Protein AF-A0A5K7XPE9-F1 (afdb_monomer_lite)

Secondary structure (DSSP, 8-state):
----------HHHHHHHHHHHHHHHHS--S--PPPSSEEEEEE---SS-SEEEGGG-EEEEEEEETTTEEEEEEEEEEEETTEEEEEEEEEEEEE--SSPPTT-TT-B--TTSHHHHHHHHHHHHHHHHHGGGHHHHHT----PPEEEEEE-TTGGGSPPB--HHHHHHHHHHT--HHHHHHHH-EEETTEEEEETTSBSSPPSEEEEE-TTS-SSEEES-S-HHHH-B---

pLDDT: mean 82.65, std 14.8, range [27.17, 95.38]

Structure (mmCIF, N/CA/C/O backbone):
data_AF-A0A5K7XPE9-F1
#
_entry.id   AF-A0A5K7XPE9-F1
#
loop_
_atom_site.group_PDB
_atom_site.id
_atom_site.type_symbol
_atom_site.label_atom_id
_atom_site.label_alt_id
_atom_site.label_comp_id
_atom_site.label_asym_id
_atom_site.label_entity_id
_atom_site.label_seq_id
_atom_site.pdbx_PDB_ins_code
_atom_site.Cartn_x
_atom_site.Cartn_y
_atom_site.Cartn_z
_atom_site.occupancy
_atom_site.B_iso_or_equiv
_atom_site.auth_seq_id
_atom_site.auth_comp_id
_atom_site.auth_asym_id
_atom_site.auth_atom_id
_atom_site.pdbx_PDB_model_num
ATOM 1 N N . MET A 1 1 ? -16.731 5.912 -7.467 1.00 27.17 1 MET A N 1
ATOM 2 C CA . MET A 1 1 ? -16.510 4.455 -7.344 1.00 27.17 1 MET A CA 1
ATOM 3 C C . MET A 1 1 ? -15.407 4.023 -8.306 1.00 27.17 1 MET A C 1
ATOM 5 O O . MET A 1 1 ? -15.644 3.942 -9.498 1.00 27.17 1 MET A O 1
ATOM 9 N N . THR A 1 2 ? -14.186 3.801 -7.819 1.00 28.38 2 THR A N 1
ATOM 10 C CA . THR A 1 2 ? -13.115 3.145 -8.588 1.00 28.38 2 THR A CA 1
ATOM 11 C C . THR A 1 2 ? -12.856 1.791 -7.952 1.00 28.38 2 THR A C 1
ATOM 13 O O . THR A 1 2 ? -12.145 1.650 -6.952 1.00 28.38 2 THR A O 1
ATOM 16 N N . THR A 1 3 ? -13.550 0.802 -8.492 1.00 32.66 3 THR A N 1
ATOM 17 C CA . THR A 1 3 ? -13.236 -0.613 -8.370 1.00 32.66 3 THR A CA 1
ATOM 18 C C . THR A 1 3 ? -11.862 -0.790 -9.004 1.00 32.66 3 THR A C 1
ATOM 20 O O . THR A 1 3 ? -11.682 -0.479 -10.181 1.00 32.66 3 THR A O 1
ATOM 23 N N . THR A 1 4 ? -10.872 -1.300 -8.272 1.00 40.22 4 THR A N 1
ATOM 24 C CA . THR A 1 4 ? -9.732 -1.946 -8.936 1.00 40.22 4 THR A CA 1
ATOM 25 C C . THR A 1 4 ? -10.227 -3.313 -9.396 1.00 40.22 4 THR A C 1
ATOM 27 O O . THR A 1 4 ? -9.789 -4.351 -8.917 1.00 40.22 4 THR A O 1
ATOM 30 N N . THR A 1 5 ? -11.216 -3.325 -10.291 1.00 40.84 5 THR A N 1
ATOM 31 C CA . THR A 1 5 ? -11.492 -4.486 -11.119 1.00 40.84 5 THR A CA 1
ATOM 32 C C . THR A 1 5 ? -10.209 -4.695 -11.902 1.00 40.84 5 THR A C 1
ATOM 34 O O . THR A 1 5 ? -9.830 -3.875 -12.742 1.00 40.84 5 THR A O 1
ATOM 37 N N . PHE A 1 6 ? -9.475 -5.758 -11.580 1.00 48.22 6 PHE A N 1
ATOM 38 C CA . PHE A 1 6 ? -8.496 -6.277 -12.518 1.00 48.22 6 PHE A CA 1
ATOM 39 C C . PHE A 1 6 ? -9.277 -6.538 -13.802 1.00 48.22 6 PHE A C 1
ATOM 41 O O . PHE A 1 6 ? -10.120 -7.433 -13.863 1.00 48.22 6 PHE A O 1
ATOM 48 N N . SER A 1 7 ? -9.081 -5.665 -14.790 1.00 48.56 7 SER A N 1
ATOM 49 C CA . SER A 1 7 ? -9.627 -5.831 -16.126 1.00 48.56 7 SER A CA 1
ATOM 50 C C . SER A 1 7 ? -9.398 -7.283 -16.543 1.00 48.56 7 SER A C 1
ATOM 52 O O . SER A 1 7 ? -8.310 -7.837 -16.332 1.00 48.56 7 SER A O 1
ATOM 54 N N . LYS A 1 8 ? -10.391 -7.915 -17.178 1.00 58.59 8 LYS A N 1
ATOM 55 C CA . LYS A 1 8 ? -10.238 -9.234 -17.815 1.00 58.59 8 LYS A CA 1
ATOM 56 C C . LYS A 1 8 ? -9.263 -9.179 -19.019 1.00 58.59 8 LYS A C 1
ATOM 58 O O . LYS A 1 8 ? -9.411 -9.930 -19.968 1.00 58.59 8 LYS A O 1
ATOM 63 N N . THR A 1 9 ? -8.196 -8.381 -18.956 1.00 67.00 9 THR A N 1
ATOM 64 C CA . THR A 1 9 ? -7.043 -8.306 -19.864 1.00 67.00 9 THR A CA 1
ATOM 65 C C . THR A 1 9 ? -6.472 -9.694 -20.162 1.00 67.00 9 THR A C 1
ATOM 67 O O . THR A 1 9 ? -5.681 -10.218 -19.381 1.00 67.00 9 THR A O 1
ATOM 70 N N . SER A 1 10 ? -6.882 -10.327 -21.263 1.00 79.44 10 SER A N 1
ATOM 71 C CA . SER A 1 10 ? -6.481 -11.695 -21.625 1.00 79.44 10 SER A CA 1
ATOM 72 C C . SER A 1 10 ? -4.968 -11.917 -21.475 1.00 79.44 10 SER A C 1
ATOM 74 O O . SER A 1 10 ? -4.174 -11.007 -21.723 1.00 79.44 10 SER A O 1
ATOM 76 N N . SER A 1 11 ? -4.538 -13.131 -21.111 1.00 79.56 11 SER A N 1
ATOM 77 C CA . SER A 1 11 ? -3.105 -13.448 -20.946 1.00 79.56 11 SER A CA 1
ATOM 78 C C . SER A 1 11 ? -2.277 -13.073 -22.190 1.00 79.56 11 SER A C 1
ATOM 80 O O . SER A 1 11 ? -1.160 -12.565 -22.083 1.00 79.56 11 SER A O 1
ATOM 82 N N . ALA A 1 12 ? -2.856 -13.221 -23.387 1.00 81.94 12 ALA A N 1
ATOM 83 C CA . ALA A 1 12 ? -2.253 -12.777 -24.641 1.00 81.94 12 ALA A CA 1
ATOM 84 C C . ALA A 1 12 ? -2.031 -11.253 -24.697 1.00 81.94 12 ALA A C 1
ATOM 86 O O . ALA A 1 12 ? -0.925 -10.811 -25.018 1.00 81.94 12 ALA A O 1
ATOM 87 N N . SER A 1 13 ? -3.037 -10.449 -24.336 1.00 84.31 13 SER A N 1
ATOM 88 C CA . SER A 1 13 ? -2.922 -8.983 -24.317 1.00 84.31 13 SER A CA 1
ATOM 89 C C . SER A 1 13 ? -1.917 -8.489 -23.268 1.00 84.31 13 SER A C 1
ATOM 91 O O . SER A 1 13 ? -1.112 -7.602 -23.560 1.00 84.31 13 SER A O 1
ATOM 93 N N . LEU A 1 14 ? -1.873 -9.129 -22.093 1.00 85.88 14 LEU A N 1
ATOM 94 C CA . LEU A 1 14 ? -0.902 -8.817 -21.044 1.00 85.88 14 LEU A CA 1
ATOM 95 C C . LEU A 1 14 ? 0.530 -9.138 -21.493 1.00 85.88 14 LEU A C 1
ATOM 97 O O . LEU A 1 14 ? 1.422 -8.312 -21.324 1.00 85.88 14 LEU A O 1
ATOM 101 N N . ARG A 1 15 ? 0.747 -10.289 -22.144 1.00 84.44 15 ARG A N 1
ATOM 102 C CA . ARG A 1 15 ? 2.051 -10.648 -22.729 1.00 84.44 15 ARG A CA 1
ATOM 103 C C . ARG A 1 15 ? 2.477 -9.690 -23.840 1.00 84.44 15 ARG A C 1
ATOM 105 O O . ARG A 1 15 ? 3.643 -9.310 -23.888 1.00 84.44 15 ARG A O 1
ATOM 112 N N . ARG A 1 16 ? 1.556 -9.264 -24.712 1.00 85.75 16 ARG A N 1
ATOM 113 C CA . ARG A 1 16 ? 1.846 -8.272 -25.763 1.00 85.75 16 ARG A CA 1
ATOM 114 C C . ARG A 1 16 ? 2.253 -6.930 -25.152 1.00 85.75 16 ARG A C 1
ATOM 116 O O . ARG A 1 16 ? 3.257 -6.362 -25.576 1.00 85.75 16 ARG A O 1
ATOM 123 N N . ARG A 1 17 ? 1.525 -6.451 -24.136 1.00 87.19 17 ARG A N 1
ATOM 124 C CA . ARG A 1 17 ? 1.890 -5.238 -23.391 1.00 87.19 17 ARG A CA 1
ATOM 125 C C . ARG A 1 17 ? 3.251 -5.389 -22.726 1.00 87.19 17 ARG A C 1
ATOM 127 O O . ARG A 1 17 ? 4.076 -4.498 -22.862 1.00 87.19 17 ARG A O 1
ATOM 134 N N . TRP A 1 18 ? 3.490 -6.511 -22.053 1.00 86.38 18 TRP A N 1
ATOM 135 C CA . TRP A 1 18 ? 4.757 -6.789 -21.389 1.00 86.38 18 TRP A CA 1
ATOM 136 C C . TRP A 1 18 ? 5.936 -6.727 -22.367 1.00 86.38 18 TRP A C 1
ATOM 138 O O . TRP A 1 18 ? 6.885 -5.989 -22.124 1.00 86.38 18 TRP A O 1
ATOM 148 N N . ARG A 1 19 ? 5.843 -7.410 -23.516 1.00 83.62 19 ARG A N 1
ATOM 149 C CA . ARG A 1 19 ? 6.873 -7.365 -24.568 1.00 83.62 19 ARG A CA 1
ATOM 150 C C . ARG A 1 19 ? 7.063 -5.969 -25.147 1.00 83.62 19 ARG A C 1
ATOM 152 O O . ARG A 1 19 ? 8.192 -5.574 -25.375 1.00 83.62 19 ARG A O 1
ATOM 159 N N . ARG A 1 20 ? 5.990 -5.207 -25.368 1.00 84.50 20 ARG A N 1
ATOM 160 C CA . ARG A 1 20 ? 6.099 -3.831 -25.874 1.00 84.50 20 ARG A CA 1
ATOM 161 C C . ARG A 1 20 ? 6.766 -2.909 -24.856 1.00 84.50 20 ARG A C 1
ATOM 163 O O . ARG A 1 20 ? 7.630 -2.127 -25.219 1.00 84.50 20 ARG A O 1
ATOM 170 N N . GLN A 1 21 ? 6.347 -2.999 -23.598 1.00 85.19 21 GLN A N 1
ATOM 171 C CA . GLN A 1 21 ? 6.782 -2.093 -22.546 1.00 85.19 21 GLN A CA 1
ATOM 172 C C . GLN A 1 21 ? 8.202 -2.417 -22.091 1.00 85.19 21 GLN A C 1
ATOM 174 O O . GLN A 1 21 ? 9.020 -1.517 -22.051 1.00 85.19 21 GLN A O 1
ATOM 179 N N . ILE A 1 22 ? 8.521 -3.689 -21.829 1.00 81.38 22 ILE A N 1
ATOM 180 C CA . ILE A 1 22 ? 9.839 -4.098 -21.326 1.00 81.38 22 ILE A CA 1
ATOM 181 C C . ILE A 1 22 ? 10.791 -4.533 -22.445 1.00 81.38 22 ILE A C 1
ATOM 183 O O . ILE A 1 22 ? 12.000 -4.404 -22.297 1.00 81.38 22 ILE A O 1
ATOM 187 N N . GLY A 1 23 ? 10.295 -4.996 -23.594 1.00 69.69 23 GLY A N 1
ATOM 188 C CA . GLY A 1 23 ? 11.161 -5.359 -24.724 1.00 69.69 23 GLY A CA 1
ATOM 189 C C . GLY A 1 23 ? 11.963 -4.168 -25.245 1.00 69.69 23 GLY A C 1
ATOM 190 O O . GLY A 1 23 ? 13.143 -4.324 -25.529 1.00 69.69 23 GLY A O 1
ATOM 191 N N . VAL A 1 24 ? 11.394 -2.957 -25.228 1.00 65.06 24 VAL A N 1
ATOM 192 C CA . VAL A 1 24 ? 12.132 -1.705 -25.502 1.00 65.06 24 VAL A CA 1
ATOM 193 C C . VAL A 1 24 ? 13.310 -1.512 -24.533 1.00 65.06 24 VAL A C 1
ATOM 195 O O . VAL A 1 24 ? 14.310 -0.896 -24.882 1.00 65.06 24 VAL A O 1
ATOM 198 N N . HIS A 1 25 ? 13.242 -2.079 -23.325 1.00 62.31 25 HIS A N 1
ATOM 199 C CA . HIS A 1 25 ? 14.333 -2.049 -22.350 1.00 62.31 25 HIS A CA 1
ATOM 200 C C . HIS A 1 25 ? 15.400 -3.120 -22.595 1.00 62.31 25 HIS A C 1
ATOM 202 O O . HIS A 1 25 ? 16.504 -2.976 -22.090 1.00 62.31 25 HIS A O 1
ATOM 208 N N . ALA A 1 26 ? 15.111 -4.170 -23.368 1.00 58.50 26 ALA A N 1
ATOM 209 C CA . ALA A 1 26 ? 16.042 -5.274 -23.606 1.00 58.50 26 ALA A CA 1
ATOM 210 C C . ALA A 1 26 ? 17.038 -5.018 -24.757 1.00 58.50 26 ALA A C 1
ATOM 212 O O . ALA A 1 26 ? 18.087 -5.660 -24.791 1.00 58.50 26 ALA A O 1
ATOM 213 N N . PHE A 1 27 ? 16.718 -4.113 -25.692 1.00 51.28 27 PHE A N 1
ATOM 214 C CA . PHE A 1 27 ? 17.522 -3.872 -26.903 1.00 51.28 27 PHE A CA 1
ATOM 215 C C . PHE A 1 27 ? 18.521 -2.707 -26.794 1.00 51.28 27 PHE A C 1
ATOM 217 O O . PHE A 1 27 ? 19.467 -2.651 -27.572 1.00 51.28 27 PHE A O 1
ATOM 224 N N . SER A 1 28 ? 18.384 -1.820 -25.804 1.00 50.94 28 SER A N 1
ATOM 225 C CA . SER A 1 28 ? 19.369 -0.763 -25.519 1.00 50.94 28 SER A CA 1
ATOM 226 C C . SER A 1 28 ? 20.488 -1.342 -24.643 1.00 50.94 28 SER A C 1
ATOM 228 O O . SER A 1 28 ? 20.491 -1.194 -23.427 1.00 50.94 28 SER A O 1
ATOM 230 N N . ARG A 1 29 ? 21.396 -2.107 -25.266 1.00 48.03 29 ARG A N 1
ATOM 231 C CA . ARG A 1 29 ? 22.594 -2.677 -24.613 1.00 48.03 29 ARG A CA 1
ATOM 232 C C . ARG A 1 29 ? 23.719 -1.661 -24.398 1.00 48.03 29 ARG A C 1
ATOM 234 O O . ARG A 1 29 ? 24.664 -1.969 -23.686 1.00 48.03 29 ARG A O 1
ATOM 241 N N . TYR A 1 30 ? 23.594 -0.473 -24.974 1.00 45.75 30 TYR A N 1
ATOM 242 C CA . TYR A 1 30 ? 24.543 0.617 -24.815 1.00 45.75 30 TYR A CA 1
ATOM 243 C C . TYR A 1 30 ? 23.814 1.785 -24.130 1.00 45.75 30 TYR A C 1
ATOM 245 O O . TYR A 1 30 ? 22.780 2.243 -24.616 1.00 45.75 30 TYR A O 1
ATOM 253 N N . GLU A 1 31 ? 24.313 2.181 -22.955 1.00 53.19 31 GLU A N 1
ATOM 254 C CA . GLU A 1 31 ? 24.066 3.476 -22.289 1.00 53.19 31 GLU A CA 1
ATOM 255 C C . GLU A 1 31 ? 22.667 3.782 -21.734 1.00 53.19 31 GLU A C 1
ATOM 257 O O . GLU A 1 31 ? 22.289 4.950 -21.571 1.00 53.19 31 GLU A O 1
ATOM 26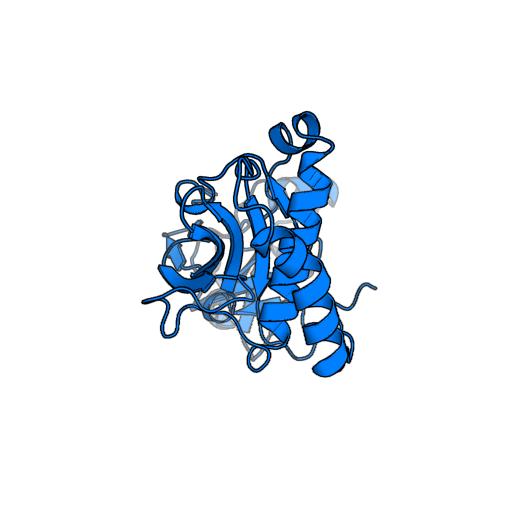2 N N . ARG A 1 32 ? 21.875 2.772 -21.356 1.00 64.50 32 ARG A N 1
ATOM 263 C CA . ARG A 1 32 ? 20.646 3.092 -20.627 1.00 64.50 32 ARG A CA 1
ATOM 264 C C . ARG A 1 32 ? 20.949 3.435 -19.172 1.00 64.50 32 ARG A C 1
ATOM 266 O O . ARG A 1 32 ? 21.231 2.557 -18.364 1.00 64.50 32 ARG A O 1
ATOM 273 N N . HIS A 1 33 ? 20.818 4.714 -18.843 1.00 71.94 33 HIS A N 1
ATOM 274 C CA . HIS A 1 33 ? 20.867 5.181 -17.466 1.00 71.94 33 HIS A CA 1
ATOM 275 C C . HIS A 1 33 ? 19.667 4.598 -16.695 1.00 71.94 33 HIS A C 1
ATOM 277 O O . HIS A 1 33 ? 18.530 4.686 -17.190 1.00 71.94 33 HIS A O 1
ATOM 283 N N . PRO A 1 34 ? 19.884 3.965 -15.527 1.00 80.56 34 PRO A N 1
ATOM 284 C CA . PRO A 1 34 ? 18.796 3.457 -14.703 1.00 80.56 34 PRO A CA 1
ATOM 285 C C . PRO A 1 34 ? 17.874 4.615 -14.324 1.00 80.56 34 PRO A C 1
ATOM 287 O O . PRO A 1 34 ? 18.324 5.712 -13.996 1.00 80.56 34 PRO A O 1
ATOM 290 N N . ARG A 1 35 ? 16.562 4.380 -14.410 1.00 85.62 35 ARG A N 1
ATOM 291 C CA . ARG A 1 35 ? 15.571 5.385 -14.011 1.00 85.62 35 ARG A CA 1
ATOM 292 C C . ARG A 1 35 ? 15.688 5.641 -12.519 1.00 85.62 35 ARG A C 1
ATOM 294 O O . ARG A 1 35 ? 15.726 4.697 -11.735 1.00 85.62 35 ARG A O 1
ATOM 301 N N . GLU A 1 36 ? 15.672 6.909 -12.138 1.00 87.31 36 GLU A N 1
ATOM 302 C CA . GLU A 1 36 ? 15.791 7.284 -10.736 1.00 87.31 36 GLU A CA 1
ATOM 303 C C . GLU A 1 36 ? 14.510 6.986 -9.952 1.00 87.31 36 GLU A C 1
ATOM 305 O O . GLU A 1 36 ? 13.400 7.190 -10.450 1.00 87.31 36 GLU A O 1
ATOM 310 N N . GLY A 1 37 ? 14.654 6.582 -8.693 1.00 89.69 37 GLY A N 1
ATOM 311 C CA . GLY A 1 37 ? 13.522 6.367 -7.800 1.00 89.69 37 GLY A CA 1
ATOM 312 C C . GLY A 1 37 ? 12.834 5.015 -7.963 1.00 89.69 37 GLY A C 1
ATOM 313 O O . GLY A 1 37 ? 13.362 4.063 -8.540 1.00 89.69 37 GLY A O 1
ATOM 314 N N . ALA A 1 38 ? 11.630 4.927 -7.410 1.00 92.56 38 ALA A N 1
ATOM 315 C CA . ALA A 1 38 ? 10.850 3.704 -7.353 1.00 92.56 38 ALA A CA 1
ATOM 316 C C . ALA A 1 38 ? 9.350 3.987 -7.485 1.00 92.56 38 ALA A C 1
ATOM 318 O O . ALA A 1 38 ? 8.858 5.074 -7.171 1.00 92.56 38 ALA A O 1
ATOM 319 N N . ALA A 1 39 ? 8.603 2.985 -7.944 1.00 94.56 39 ALA A N 1
ATOM 320 C CA . ALA A 1 39 ? 7.150 2.992 -7.950 1.00 94.56 39 ALA A CA 1
ATOM 321 C C . ALA A 1 39 ? 6.591 1.949 -6.984 1.00 94.56 39 ALA A C 1
ATOM 323 O O . ALA A 1 39 ? 7.007 0.796 -7.000 1.00 94.56 39 ALA A O 1
ATOM 324 N N . LEU A 1 40 ? 5.606 2.348 -6.186 1.00 94.75 40 LEU A N 1
ATOM 325 C CA . LEU A 1 40 ? 5.006 1.542 -5.130 1.00 94.75 40 LEU A CA 1
ATOM 326 C C . LEU A 1 40 ? 3.518 1.296 -5.394 1.00 94.75 40 LEU A C 1
ATOM 328 O O . LEU A 1 40 ? 2.783 2.182 -5.844 1.00 94.75 40 LEU A O 1
ATOM 332 N N . GLY A 1 41 ? 3.068 0.087 -5.081 1.00 95.12 41 GLY A N 1
ATOM 333 C CA . GLY A 1 41 ? 1.665 -0.297 -5.028 1.00 95.12 41 GLY A CA 1
ATOM 334 C C . GLY A 1 41 ? 1.445 -1.446 -4.050 1.00 95.12 41 GLY A C 1
ATOM 335 O O . GLY A 1 41 ? 2.374 -1.910 -3.396 1.00 95.12 41 GLY A O 1
ATOM 336 N N . PHE A 1 42 ? 0.208 -1.924 -3.971 1.00 93.94 42 PHE A N 1
ATOM 337 C CA . PHE A 1 42 ? -0.173 -2.999 -3.058 1.00 93.94 42 PHE A CA 1
ATOM 338 C C . PHE A 1 42 ? -0.802 -4.154 -3.829 1.00 93.94 42 PHE A C 1
ATOM 340 O O . PHE A 1 42 ? -1.674 -3.947 -4.678 1.00 93.94 42 PHE A O 1
ATOM 347 N N . HIS A 1 43 ? -0.361 -5.371 -3.530 1.00 93.75 43 HIS A N 1
ATOM 348 C CA . HIS A 1 43 ? -0.934 -6.612 -4.037 1.00 93.75 43 HIS A CA 1
ATOM 349 C C . HIS A 1 43 ? -1.650 -7.341 -2.900 1.00 93.75 43 HIS A C 1
ATOM 351 O O . HIS A 1 43 ? -1.143 -7.430 -1.786 1.00 93.75 43 HIS A O 1
ATOM 357 N N . TYR A 1 44 ? -2.870 -7.790 -3.176 1.00 91.12 44 TYR A N 1
ATOM 358 C CA . TYR A 1 44 ? -3.733 -8.484 -2.230 1.00 91.12 44 TYR A CA 1
ATOM 359 C C . TYR A 1 44 ? -4.834 -9.218 -2.996 1.00 91.12 44 TYR A C 1
ATOM 361 O O . TYR A 1 44 ? -5.172 -8.863 -4.130 1.00 91.12 44 TYR A O 1
ATOM 369 N N . HIS A 1 45 ? -5.418 -10.225 -2.355 1.00 82.25 45 HIS A N 1
ATOM 370 C CA . HIS A 1 45 ? -6.578 -10.946 -2.863 1.00 82.25 45 HIS A CA 1
ATOM 371 C C . HIS A 1 45 ? -7.799 -10.589 -2.016 1.00 82.25 45 HIS A C 1
ATOM 373 O O . HIS A 1 45 ? -7.878 -10.988 -0.855 1.00 82.25 45 HIS A O 1
ATOM 379 N N . THR A 1 46 ? -8.746 -9.829 -2.576 1.00 73.31 46 THR A N 1
ATOM 380 C CA . THR A 1 46 ? -10.045 -9.579 -1.932 1.00 73.31 46 THR A CA 1
ATOM 381 C C . THR A 1 46 ? -11.191 -9.749 -2.918 1.00 73.31 46 THR A C 1
ATOM 383 O O . THR A 1 46 ? -11.053 -9.493 -4.116 1.00 73.31 46 THR A O 1
ATOM 386 N N . ASN A 1 47 ? -12.361 -10.102 -2.389 1.00 71.00 47 ASN A N 1
ATOM 387 C CA . ASN A 1 47 ? -13.625 -10.148 -3.125 1.00 71.00 47 ASN A CA 1
ATOM 388 C C . ASN A 1 47 ? -14.220 -8.733 -3.306 1.00 71.00 47 ASN A C 1
ATOM 390 O O . ASN A 1 47 ? -15.404 -8.517 -3.082 1.00 71.00 47 ASN A O 1
ATOM 394 N N . GLY A 1 48 ? -13.389 -7.736 -3.634 1.00 71.00 48 GLY A N 1
ATOM 395 C CA . GLY A 1 48 ? -13.807 -6.339 -3.817 1.00 71.00 48 GLY A CA 1
ATOM 396 C C . GLY A 1 48 ? -13.780 -5.464 -2.558 1.00 71.00 48 GLY A C 1
ATOM 397 O O . GLY A 1 48 ? -13.939 -4.249 -2.672 1.00 71.00 48 GLY A O 1
ATOM 398 N N . SER A 1 49 ? -13.511 -6.032 -1.376 1.00 82.31 49 SER A N 1
ATOM 399 C CA . SER A 1 49 ? -13.277 -5.245 -0.157 1.00 82.31 49 SER A CA 1
ATOM 400 C C . SER A 1 49 ? -11.992 -4.419 -0.275 1.00 82.31 49 SER A C 1
ATOM 402 O O . SER A 1 49 ? -10.948 -4.939 -0.680 1.00 82.31 49 SER A O 1
ATOM 404 N N . LYS A 1 50 ? -12.061 -3.141 0.120 1.00 85.12 50 LYS A N 1
ATOM 405 C CA . LYS A 1 50 ? -10.891 -2.258 0.294 1.00 85.12 50 LYS A CA 1
ATOM 406 C C . LYS A 1 50 ? -10.264 -2.366 1.683 1.00 85.12 50 LYS A C 1
ATOM 408 O O . LYS A 1 50 ? -9.269 -1.699 1.939 1.00 85.12 50 LYS A O 1
ATOM 413 N N . LEU A 1 51 ? -10.846 -3.188 2.551 1.00 91.62 51 LEU A N 1
ATOM 414 C CA . LEU A 1 51 ? -10.355 -3.496 3.883 1.00 91.62 51 LEU A CA 1
ATOM 415 C C . LEU A 1 51 ? -9.771 -4.910 3.869 1.00 91.62 51 LEU A C 1
ATOM 417 O O . LEU A 1 51 ? -10.473 -5.871 3.536 1.00 91.62 51 LEU A O 1
ATOM 421 N N . VAL A 1 52 ? -8.478 -5.023 4.160 1.00 92.88 52 VAL A N 1
ATOM 422 C CA . VAL A 1 52 ? -7.687 -6.247 3.972 1.00 92.88 52 VAL A CA 1
ATOM 423 C C . VAL A 1 52 ? -6.909 -6.549 5.248 1.00 92.88 52 VAL A C 1
ATOM 425 O O . VAL A 1 52 ? -6.307 -5.624 5.788 1.00 92.88 52 VAL A O 1
ATOM 428 N N . PRO A 1 53 ? -6.850 -7.803 5.727 1.00 93.31 53 PRO A N 1
ATOM 429 C CA . PRO A 1 53 ? -5.947 -8.148 6.818 1.00 93.31 53 PRO A CA 1
ATOM 430 C C . PRO A 1 53 ? -4.497 -7.832 6.431 1.00 93.31 53 PRO A C 1
ATOM 432 O O . PRO A 1 53 ? -4.068 -8.188 5.330 1.00 93.31 53 PRO A O 1
ATOM 435 N N . LEU A 1 54 ? -3.729 -7.217 7.333 1.00 93.56 54 LEU A N 1
ATOM 436 C CA . LEU A 1 54 ? -2.350 -6.781 7.083 1.00 93.56 54 LEU A CA 1
ATOM 437 C C . LEU A 1 54 ? -1.473 -7.929 6.560 1.00 93.56 54 LEU A C 1
ATOM 439 O O . LEU A 1 54 ? -0.749 -7.758 5.585 1.00 93.56 54 LEU A O 1
ATOM 443 N N . HIS A 1 55 ? -1.614 -9.128 7.135 1.00 92.06 55 HIS A N 1
ATOM 444 C CA . HIS A 1 55 ? -0.850 -10.320 6.744 1.00 92.06 55 HIS A CA 1
ATOM 445 C C . HIS A 1 55 ? -1.138 -10.815 5.311 1.00 92.06 55 HIS A C 1
ATOM 447 O O . HIS A 1 55 ? -0.358 -11.592 4.759 1.00 92.06 55 HIS A O 1
ATOM 453 N N . ARG A 1 56 ? -2.253 -10.386 4.698 1.00 93.19 56 ARG A N 1
ATOM 454 C CA . ARG A 1 56 ? -2.619 -10.696 3.302 1.00 93.19 56 ARG A CA 1
ATOM 455 C C . ARG A 1 56 ? -2.212 -9.601 2.320 1.00 93.19 56 ARG A C 1
ATOM 457 O O . ARG A 1 56 ? -2.415 -9.762 1.116 1.00 93.19 56 ARG A O 1
ATOM 464 N N . LEU A 1 57 ? -1.679 -8.490 2.817 1.00 94.12 57 LEU A N 1
ATOM 465 C CA . LEU A 1 57 ? -1.178 -7.404 1.997 1.00 94.12 57 LEU A CA 1
ATOM 466 C C . LEU A 1 57 ? 0.287 -7.660 1.645 1.00 94.12 57 LEU A C 1
ATOM 468 O O . LEU A 1 57 ? 1.087 -8.071 2.479 1.00 94.12 57 LEU A O 1
ATOM 472 N N . THR A 1 58 ? 0.651 -7.390 0.400 1.00 95.06 58 THR A N 1
ATOM 473 C CA . THR A 1 58 ? 2.044 -7.335 -0.041 1.00 95.06 58 THR A CA 1
ATOM 474 C C . THR A 1 58 ? 2.315 -5.953 -0.615 1.00 95.06 58 THR A C 1
ATOM 476 O O . THR A 1 58 ? 1.670 -5.536 -1.580 1.00 95.06 58 THR A O 1
ATOM 479 N N . THR A 1 59 ? 3.263 -5.229 -0.030 1.00 94.81 59 THR A N 1
ATOM 480 C CA . THR A 1 59 ? 3.792 -3.988 -0.602 1.00 94.81 59 THR A CA 1
ATOM 481 C C . THR A 1 59 ? 4.663 -4.358 -1.791 1.00 94.81 59 THR A C 1
ATOM 483 O O . THR A 1 59 ? 5.549 -5.196 -1.676 1.00 94.81 59 THR A O 1
ATOM 486 N N . VAL A 1 60 ? 4.414 -3.765 -2.951 1.00 95.38 60 VAL A N 1
ATOM 487 C CA . VAL A 1 60 ? 5.112 -4.085 -4.196 1.00 95.38 60 VAL A CA 1
ATOM 488 C C . VAL A 1 60 ? 5.836 -2.849 -4.698 1.00 95.38 60 VAL A C 1
ATOM 490 O O . VAL A 1 60 ? 5.211 -1.814 -4.924 1.00 95.38 60 VAL A O 1
ATOM 493 N N . ILE A 1 61 ? 7.140 -2.980 -4.910 1.00 94.62 61 ILE A N 1
ATOM 494 C CA . ILE A 1 61 ? 8.027 -1.916 -5.368 1.00 94.62 61 ILE A CA 1
ATOM 495 C C . ILE A 1 61 ? 8.629 -2.310 -6.717 1.00 94.62 61 ILE A C 1
ATOM 497 O O . ILE A 1 61 ? 9.111 -3.427 -6.888 1.00 94.62 61 ILE A O 1
ATOM 501 N N . VAL A 1 62 ? 8.597 -1.389 -7.677 1.00 93.56 62 VAL A N 1
ATOM 502 C CA . VAL A 1 62 ? 9.304 -1.478 -8.958 1.00 93.56 62 VAL A CA 1
ATOM 503 C C . VAL A 1 62 ? 10.388 -0.416 -9.000 1.00 93.56 62 VAL A C 1
ATOM 505 O O . VAL A 1 62 ? 10.092 0.762 -8.809 1.00 93.56 62 VAL A O 1
ATOM 508 N N . LEU A 1 63 ? 11.615 -0.822 -9.303 1.00 91.06 63 LEU A N 1
ATOM 509 C CA . LEU A 1 63 ? 12.763 0.071 -9.454 1.00 91.06 63 LEU A CA 1
ATOM 510 C C . LEU A 1 63 ? 13.682 -0.418 -10.580 1.00 91.06 63 LEU A C 1
ATOM 512 O O . LEU A 1 63 ? 13.588 -1.572 -11.005 1.00 91.06 63 LEU A O 1
ATOM 516 N N . ASP A 1 64 ? 14.525 0.469 -11.098 1.00 86.94 64 ASP A N 1
ATOM 517 C CA . ASP A 1 64 ? 15.517 0.137 -12.123 1.00 86.94 64 ASP A CA 1
ATOM 518 C C . ASP A 1 64 ? 16.895 0.021 -11.469 1.00 86.94 64 ASP A C 1
ATOM 520 O O . ASP A 1 64 ? 17.385 0.985 -10.889 1.00 86.94 64 ASP A O 1
ATOM 524 N N . GLU A 1 65 ? 17.513 -1.156 -11.540 1.00 81.62 65 GLU A N 1
ATOM 525 C CA . GLU A 1 65 ? 18.872 -1.360 -11.032 1.00 81.62 65 GLU A CA 1
ATOM 526 C C . GLU A 1 65 ? 19.878 -1.337 -12.191 1.00 81.62 65 GLU A C 1
ATOM 528 O O . GLU A 1 65 ? 19.606 -1.983 -13.208 1.00 81.62 65 GLU A O 1
ATOM 533 N N . PRO A 1 66 ? 21.052 -0.687 -12.042 1.00 74.69 66 PRO A N 1
ATOM 534 C CA . PRO A 1 66 ? 22.053 -0.575 -13.108 1.00 74.69 66 PRO A CA 1
ATOM 535 C C . PRO A 1 66 ? 22.383 -1.923 -13.769 1.00 74.69 66 PRO A C 1
ATOM 537 O O . PRO A 1 66 ? 22.266 -2.076 -14.983 1.00 74.69 66 PRO A O 1
ATOM 540 N N . ASP A 1 67 ? 22.681 -2.944 -12.961 1.00 72.94 67 ASP A N 1
ATOM 541 C CA . ASP A 1 67 ? 23.117 -4.244 -13.481 1.00 72.94 67 ASP A CA 1
ATOM 542 C C . ASP A 1 67 ? 21.963 -5.209 -13.728 1.00 72.94 67 ASP A C 1
ATOM 544 O O . ASP A 1 67 ? 22.055 -6.124 -14.552 1.00 72.94 67 ASP A O 1
ATOM 548 N N . ARG A 1 68 ? 20.846 -5.048 -13.010 1.00 73.94 68 ARG A N 1
ATOM 549 C CA . ARG A 1 68 ? 19.743 -6.025 -13.015 1.00 73.94 68 ARG A CA 1
ATOM 550 C C . ARG A 1 68 ? 18.569 -5.594 -13.888 1.00 73.94 68 ARG A C 1
ATOM 552 O O . ARG A 1 68 ? 17.730 -6.433 -14.231 1.00 73.94 68 ARG A O 1
ATOM 559 N N . GLY A 1 69 ? 18.544 -4.331 -14.307 1.00 80.75 69 GLY A N 1
ATOM 560 C CA . GLY A 1 69 ? 17.409 -3.688 -14.953 1.00 80.75 69 GLY A CA 1
ATOM 561 C C . GLY A 1 69 ? 16.196 -3.641 -14.029 1.00 80.75 69 GLY A C 1
ATOM 562 O O . GLY A 1 69 ? 16.315 -3.720 -12.806 1.00 80.75 69 GLY A O 1
ATOM 563 N N . VAL A 1 70 ? 15.005 -3.607 -14.623 1.00 87.62 70 VAL A N 1
ATOM 564 C CA . VAL A 1 70 ? 13.748 -3.438 -13.884 1.00 87.62 70 VAL A CA 1
ATOM 565 C C . VAL A 1 70 ? 13.468 -4.609 -12.937 1.00 87.62 70 VAL A C 1
ATOM 567 O O . VAL A 1 70 ? 13.136 -5.723 -13.376 1.00 87.62 70 VAL A O 1
ATOM 570 N N . GLN A 1 71 ? 13.570 -4.334 -11.638 1.00 88.81 71 GLN A N 1
ATOM 571 C CA . GLN A 1 71 ? 13.241 -5.253 -10.557 1.00 88.81 71 GLN A CA 1
ATOM 572 C C . GLN A 1 71 ? 11.851 -4.970 -9.996 1.00 88.81 71 GLN A C 1
ATOM 574 O O . GLN A 1 71 ? 11.337 -3.854 -10.023 1.00 88.81 71 GLN A O 1
ATOM 579 N N . LEU A 1 72 ? 11.261 -6.031 -9.469 1.00 92.38 72 LEU A N 1
ATOM 580 C CA . LEU A 1 72 ? 10.044 -6.061 -8.691 1.00 92.38 72 LEU A CA 1
ATOM 581 C C . LEU A 1 72 ? 10.384 -6.702 -7.347 1.00 92.38 72 LEU A C 1
ATOM 583 O O . LEU A 1 72 ? 10.730 -7.884 -7.297 1.00 92.38 72 LEU A O 1
ATOM 587 N N . VAL A 1 73 ? 10.245 -5.945 -6.269 1.00 93.12 73 VAL A N 1
ATOM 588 C CA . VAL A 1 73 ? 10.427 -6.436 -4.903 1.00 93.12 73 VAL A CA 1
ATOM 589 C C . VAL A 1 73 ? 9.078 -6.419 -4.207 1.00 93.12 73 VAL A C 1
ATOM 591 O O . VAL A 1 73 ? 8.325 -5.452 -4.312 1.00 93.12 73 VAL A O 1
ATOM 594 N N . GLY A 1 74 ? 8.742 -7.507 -3.534 1.00 94.44 74 GLY A N 1
ATOM 595 C CA . GLY A 1 74 ? 7.550 -7.595 -2.714 1.00 94.44 74 GLY A CA 1
ATOM 596 C C . GLY A 1 74 ? 7.923 -7.773 -1.263 1.00 94.44 74 GLY A C 1
ATOM 597 O O . GLY A 1 74 ? 8.744 -8.632 -0.940 1.00 94.44 74 GLY A O 1
ATOM 598 N N . TYR A 1 75 ? 7.265 -6.998 -0.417 1.00 94.38 75 TYR A N 1
ATOM 599 C CA . TYR A 1 75 ? 7.441 -7.031 1.016 1.00 94.38 75 TYR A CA 1
ATOM 600 C C . TYR A 1 75 ? 6.144 -7.391 1.718 1.00 94.38 75 TYR A C 1
ATOM 602 O O . TYR A 1 75 ? 5.075 -6.896 1.350 1.00 94.38 75 TYR A O 1
ATOM 610 N N . ARG A 1 76 ? 6.243 -8.218 2.755 1.00 94.19 76 ARG A N 1
ATOM 611 C CA . ARG A 1 76 ? 5.157 -8.414 3.706 1.00 94.19 76 ARG A CA 1
ATOM 612 C C . ARG A 1 76 ? 5.306 -7.390 4.829 1.00 94.19 76 ARG A C 1
ATOM 614 O O . ARG A 1 76 ? 6.329 -7.402 5.518 1.00 94.19 76 ARG A O 1
ATOM 621 N N . PRO A 1 77 ? 4.315 -6.501 5.012 1.00 93.56 77 PRO A N 1
ATOM 622 C CA . PRO A 1 77 ? 4.305 -5.594 6.144 1.00 93.56 77 PRO A CA 1
ATOM 623 C C . PRO A 1 77 ? 4.263 -6.367 7.460 1.00 93.56 77 PRO A C 1
ATOM 625 O O . PRO A 1 77 ? 3.576 -7.388 7.564 1.00 93.56 77 PRO 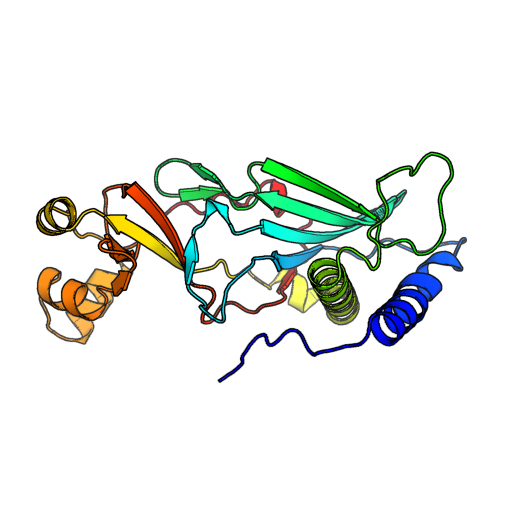A O 1
ATOM 628 N N . ARG A 1 78 ? 4.943 -5.850 8.480 1.00 90.69 78 ARG A N 1
ATOM 629 C CA . ARG A 1 78 ? 4.925 -6.415 9.831 1.00 90.69 78 ARG A CA 1
ATOM 630 C C . ARG A 1 78 ? 4.649 -5.326 10.855 1.00 90.69 78 ARG A C 1
ATOM 632 O O . ARG A 1 78 ? 4.993 -4.165 10.656 1.00 90.69 78 ARG A O 1
ATOM 639 N N . LEU A 1 79 ? 4.026 -5.719 11.958 1.00 87.75 79 LEU A N 1
ATOM 640 C CA . LEU A 1 79 ? 3.852 -4.839 13.105 1.00 87.75 79 LEU A CA 1
ATOM 641 C C . LEU A 1 79 ? 5.183 -4.635 13.826 1.00 87.75 79 LEU A C 1
ATOM 643 O O . LEU A 1 79 ? 5.916 -5.592 14.079 1.00 87.75 79 LEU A O 1
ATOM 647 N N . ALA A 1 80 ? 5.470 -3.379 14.144 1.00 84.31 80 ALA A N 1
ATOM 648 C CA . ALA A 1 80 ? 6.639 -2.927 14.881 1.00 84.31 80 ALA A CA 1
ATOM 649 C C . ALA A 1 80 ? 6.148 -2.071 16.060 1.00 84.31 80 ALA A C 1
ATOM 651 O O . ALA A 1 80 ? 6.076 -0.842 15.983 1.00 84.31 80 ALA A O 1
ATOM 652 N N . GLY A 1 81 ? 5.721 -2.749 17.130 1.00 79.06 81 GLY A N 1
ATOM 653 C CA . GLY A 1 81 ? 4.983 -2.131 18.232 1.00 79.06 81 GLY A CA 1
ATOM 654 C C . GLY A 1 81 ? 3.694 -1.480 17.729 1.00 79.06 81 GLY A C 1
ATOM 655 O O . GLY A 1 81 ? 2.886 -2.110 17.055 1.00 79.06 81 GLY A O 1
ATOM 656 N N . ASN A 1 82 ? 3.567 -0.182 17.986 1.00 72.25 82 ASN A N 1
ATOM 657 C CA . ASN A 1 82 ? 2.417 0.652 17.636 1.00 72.25 82 ASN A CA 1
ATOM 658 C C . ASN A 1 82 ? 2.388 1.130 16.170 1.00 72.25 82 ASN A C 1
ATOM 660 O O . ASN A 1 82 ? 1.498 1.888 15.777 1.00 72.25 82 ASN A O 1
ATOM 664 N N . SER A 1 83 ? 3.361 0.690 15.370 1.00 81.88 83 SER A N 1
ATOM 665 C CA . SER A 1 83 ? 3.542 1.051 13.964 1.00 81.88 83 SER A CA 1
ATOM 666 C C . SER A 1 83 ? 3.516 -0.163 13.039 1.00 81.88 83 SER A C 1
ATOM 668 O O . SER A 1 83 ? 3.615 -1.312 13.476 1.00 81.88 83 SER A O 1
ATOM 670 N N . VAL A 1 84 ? 3.425 0.093 11.734 1.00 87.69 84 VAL A N 1
ATOM 671 C CA . VAL A 1 84 ? 3.657 -0.918 10.697 1.00 87.69 84 VAL A CA 1
ATOM 672 C C . VAL A 1 84 ? 4.936 -0.574 9.959 1.00 87.69 84 VAL A C 1
ATOM 674 O O . VAL A 1 84 ? 5.087 0.533 9.443 1.00 87.69 84 VAL A O 1
ATOM 677 N N . ASP A 1 85 ? 5.825 -1.556 9.868 1.00 90.50 85 ASP A N 1
ATOM 678 C CA . ASP A 1 85 ? 6.925 -1.538 8.924 1.00 90.50 85 ASP A CA 1
ATOM 679 C C . ASP A 1 85 ? 6.461 -2.174 7.607 1.00 90.50 85 ASP A C 1
ATOM 681 O O . ASP A 1 85 ? 6.298 -3.393 7.488 1.00 90.50 85 ASP A O 1
ATOM 685 N N . TRP A 1 86 ? 6.212 -1.325 6.609 1.00 90.75 86 TRP A N 1
ATOM 686 C CA . TRP A 1 86 ? 5.651 -1.727 5.315 1.00 90.75 86 TRP A CA 1
ATOM 687 C C . TRP A 1 86 ? 6.612 -2.513 4.424 1.00 90.75 86 TRP A C 1
ATOM 689 O O . TRP A 1 86 ? 6.170 -3.063 3.408 1.00 90.75 86 TRP A O 1
ATOM 699 N N . THR A 1 87 ? 7.896 -2.566 4.788 1.00 90.12 87 THR A N 1
ATOM 700 C CA . THR A 1 87 ? 8.940 -3.271 4.035 1.00 90.12 87 THR A CA 1
ATOM 701 C C . THR A 1 87 ? 9.756 -4.245 4.895 1.00 90.12 87 THR A C 1
ATOM 703 O O . THR A 1 87 ? 10.867 -4.625 4.539 1.00 90.12 87 THR A O 1
ATOM 706 N N . ALA A 1 88 ? 9.164 -4.719 5.995 1.00 88.19 88 ALA A N 1
ATOM 707 C CA . ALA A 1 88 ? 9.836 -5.553 6.990 1.00 88.19 88 ALA A CA 1
ATOM 708 C C . ALA A 1 88 ? 10.435 -6.865 6.447 1.00 88.19 88 ALA A C 1
ATOM 710 O O . ALA A 1 88 ? 11.548 -7.238 6.810 1.00 88.19 88 ALA A O 1
ATOM 711 N N . GLU A 1 89 ? 9.693 -7.604 5.615 1.00 90.62 89 GLU A N 1
ATOM 712 C CA . GLU A 1 89 ? 10.094 -8.938 5.147 1.00 90.62 89 GLU A CA 1
ATOM 713 C C . GLU A 1 89 ? 10.047 -9.012 3.621 1.00 90.62 89 GLU A C 1
ATOM 715 O O . GLU A 1 89 ? 8.979 -8.853 3.031 1.00 90.62 89 GLU A O 1
ATOM 720 N N . VAL A 1 90 ? 11.173 -9.311 2.965 1.00 91.69 90 VAL A N 1
ATOM 721 C CA . VAL A 1 90 ? 11.195 -9.587 1.519 1.00 91.69 90 VAL A CA 1
ATOM 722 C C . VAL A 1 90 ? 10.555 -10.950 1.254 1.00 91.69 90 VAL A C 1
ATOM 724 O O . VAL A 1 90 ? 11.126 -11.985 1.581 1.00 91.69 90 VAL A O 1
ATOM 727 N N . VAL A 1 91 ? 9.400 -10.961 0.588 1.00 92.19 91 VAL A N 1
ATOM 728 C CA . VAL A 1 91 ? 8.679 -12.196 0.221 1.00 92.19 91 VAL A CA 1
ATOM 729 C C . VAL A 1 91 ? 8.823 -12.562 -1.249 1.00 92.19 91 VAL A C 1
ATOM 731 O O . VAL A 1 91 ? 8.570 -13.699 -1.646 1.00 92.19 91 VAL A O 1
ATOM 734 N N . MET A 1 92 ? 9.228 -11.607 -2.087 1.00 90.50 92 MET A N 1
ATOM 735 C CA . MET A 1 92 ? 9.547 -11.881 -3.482 1.00 90.50 92 MET A CA 1
ATOM 736 C C . MET A 1 92 ? 10.559 -10.891 -4.043 1.00 90.50 92 MET A C 1
ATOM 738 O O . MET A 1 92 ? 10.513 -9.697 -3.767 1.00 90.50 92 MET A O 1
ATOM 742 N N . LEU A 1 93 ? 11.417 -11.403 -4.921 1.00 90.50 93 LEU A N 1
ATOM 743 C CA . LEU A 1 93 ? 12.296 -10.620 -5.776 1.00 90.50 93 LEU A CA 1
ATOM 744 C C . LEU A 1 93 ? 12.205 -11.188 -7.191 1.00 90.50 93 LEU A C 1
ATOM 746 O O . LEU A 1 93 ? 12.527 -12.359 -7.422 1.00 90.50 93 LEU A O 1
ATOM 750 N N . LYS A 1 94 ? 11.717 -10.381 -8.133 1.00 89.19 94 LYS A N 1
ATOM 751 C CA . LYS A 1 94 ? 11.523 -10.770 -9.531 1.00 89.19 94 LYS A CA 1
ATOM 752 C C . LYS A 1 94 ? 12.078 -9.710 -10.478 1.00 89.19 94 LYS A C 1
ATOM 754 O O . LYS A 1 94 ? 12.051 -8.528 -10.184 1.00 89.19 94 LYS A O 1
ATOM 759 N N . SER A 1 95 ? 12.502 -10.128 -11.660 1.00 87.25 95 SER A N 1
ATOM 760 C CA . SER A 1 95 ? 12.825 -9.253 -12.780 1.00 87.25 95 SER A CA 1
ATOM 761 C C . SER A 1 95 ? 11.650 -9.198 -13.752 1.00 87.25 95 SER A C 1
ATOM 763 O O . SER A 1 95 ? 11.037 -10.228 -14.065 1.00 87.25 95 SER A O 1
ATOM 765 N N . LEU A 1 96 ? 11.370 -7.999 -14.268 1.00 85.62 96 LEU A N 1
ATOM 766 C CA . LEU A 1 96 ? 10.414 -7.797 -15.359 1.00 85.62 96 LEU A CA 1
ATOM 767 C C . LEU A 1 96 ? 11.017 -8.046 -16.742 1.00 85.62 96 LEU A C 1
ATOM 769 O O . LEU A 1 96 ? 10.294 -7.945 -17.730 1.00 85.62 96 LEU A O 1
ATOM 773 N N . SER A 1 97 ? 12.303 -8.385 -16.843 1.00 78.00 97 SER A N 1
ATOM 774 C CA . SER A 1 97 ? 12.959 -8.654 -18.125 1.00 78.00 97 SER A CA 1
ATOM 775 C C . SER A 1 97 ? 12.226 -9.728 -18.944 1.00 78.00 97 SER A C 1
ATOM 777 O O . SER A 1 97 ? 11.864 -10.799 -18.452 1.00 78.00 97 SER A O 1
ATOM 779 N N . SER A 1 98 ? 11.989 -9.436 -20.226 1.00 65.62 98 SER A N 1
ATOM 780 C CA . SER A 1 98 ? 11.321 -10.368 -21.144 1.00 65.62 98 SER A CA 1
ATOM 781 C C . SER A 1 98 ? 12.253 -11.474 -21.649 1.00 65.62 98 SER A C 1
ATOM 783 O O . SER A 1 98 ? 11.784 -12.567 -21.969 1.00 65.62 98 SER A O 1
ATOM 785 N N . CYS A 1 99 ? 13.561 -11.208 -21.707 1.00 63.88 99 CYS A N 1
ATOM 786 C CA . CYS A 1 99 ? 14.570 -12.151 -22.188 1.00 63.88 99 CYS A CA 1
ATOM 787 C C . CYS A 1 99 ? 15.194 -12.930 -21.018 1.00 63.88 99 CYS A C 1
ATOM 789 O O . CYS A 1 99 ? 15.516 -12.323 -19.995 1.00 63.88 99 CYS A O 1
ATOM 791 N N . PRO A 1 100 ? 15.386 -14.256 -21.140 1.00 57.81 100 PRO A N 1
ATOM 792 C CA . PRO A 1 100 ? 16.110 -15.022 -20.135 1.00 57.81 100 PRO A CA 1
ATOM 793 C C . PRO A 1 100 ? 17.558 -14.526 -20.066 1.00 57.81 100 PRO A C 1
ATOM 795 O O . PRO A 1 100 ? 18.262 -14.516 -21.072 1.00 57.81 100 PRO A O 1
ATOM 798 N N . ARG A 1 101 ? 18.003 -14.104 -18.880 1.00 60.88 101 ARG A N 1
ATOM 799 C CA . ARG A 1 101 ? 19.429 -13.895 -18.612 1.00 60.88 101 ARG A CA 1
ATOM 800 C C . ARG A 1 101 ? 20.057 -15.227 -18.176 1.00 60.88 101 ARG A C 1
ATOM 802 O O . ARG A 1 101 ? 19.382 -15.989 -17.469 1.00 60.88 101 ARG A O 1
ATOM 809 N N . PRO A 1 102 ? 21.313 -15.519 -18.559 1.00 54.44 102 PRO A N 1
ATOM 810 C CA . PRO A 1 102 ? 22.037 -16.655 -17.997 1.00 54.44 102 PRO A CA 1
ATOM 811 C C . PRO A 1 102 ? 21.993 -16.572 -16.461 1.00 54.44 102 PRO A C 1
ATOM 813 O O . PRO A 1 102 ? 22.072 -15.481 -15.900 1.00 54.44 102 PRO A O 1
ATOM 816 N N . TYR A 1 103 ? 21.783 -17.704 -15.783 1.00 53.62 103 TYR A N 1
ATOM 817 C CA . TYR A 1 103 ? 21.687 -17.809 -14.313 1.00 53.62 103 TYR A CA 1
ATOM 818 C C . TYR A 1 103 ? 20.471 -17.137 -13.631 1.00 53.62 103 TYR A C 1
ATOM 820 O O . TYR A 1 103 ? 20.349 -17.183 -12.410 1.00 53.62 103 TYR A O 1
ATOM 828 N N . ALA A 1 104 ? 19.491 -16.605 -14.374 1.00 56.09 104 ALA A N 1
ATOM 829 C CA . ALA A 1 104 ? 18.272 -16.000 -13.807 1.00 56.09 104 ALA A CA 1
ATOM 830 C C . ALA A 1 104 ? 17.107 -16.994 -13.565 1.00 56.09 104 ALA A C 1
ATOM 832 O O . ALA A 1 104 ? 15.931 -16.629 -13.692 1.00 56.09 104 ALA A O 1
ATOM 833 N N . ARG A 1 105 ? 17.395 -18.263 -13.231 1.00 54.03 105 ARG A N 1
ATOM 834 C CA . ARG A 1 105 ? 16.350 -19.284 -12.998 1.00 54.03 105 ARG A CA 1
ATOM 835 C C . ARG A 1 105 ? 15.424 -18.857 -11.848 1.00 54.03 105 ARG A C 1
ATOM 837 O O . ARG A 1 105 ? 15.877 -18.398 -10.808 1.00 54.03 105 ARG A O 1
ATOM 844 N N . GLY A 1 106 ? 14.108 -18.952 -12.061 1.00 61.59 106 GLY A N 1
ATOM 845 C CA . GLY A 1 106 ? 13.079 -18.645 -11.052 1.00 61.59 106 GLY A CA 1
ATOM 846 C C . GLY A 1 106 ? 12.873 -17.160 -10.709 1.00 61.59 106 GLY A C 1
ATOM 847 O O . GLY A 1 106 ? 11.917 -16.824 -10.006 1.00 61.59 106 GLY A O 1
ATOM 848 N N . ARG A 1 107 ? 13.712 -16.253 -11.226 1.00 71.06 107 ARG A N 1
ATOM 849 C CA . ARG A 1 107 ? 13.654 -14.814 -10.920 1.00 71.06 107 ARG A CA 1
ATOM 850 C C . ARG A 1 107 ? 12.793 -14.010 -11.887 1.00 71.06 107 ARG A C 1
ATOM 852 O O . ARG A 1 107 ? 12.537 -12.850 -11.622 1.00 71.06 107 ARG A O 1
ATOM 859 N N . ARG A 1 108 ? 12.305 -14.578 -12.989 1.00 80.50 108 ARG A N 1
ATOM 860 C CA . ARG A 1 108 ? 11.453 -13.843 -13.936 1.00 80.50 108 ARG A CA 1
ATOM 861 C C . ARG A 1 108 ? 9.997 -13.839 -13.475 1.00 80.50 108 ARG A C 1
ATOM 863 O O . ARG A 1 108 ? 9.462 -14.894 -13.138 1.00 80.50 108 ARG A O 1
ATOM 870 N N . LEU A 1 109 ? 9.347 -12.680 -13.511 1.00 82.44 109 LEU A N 1
ATOM 871 C CA . LEU A 1 109 ? 7.891 -12.623 -13.403 1.00 82.44 109 LEU A CA 1
ATOM 872 C C . LEU A 1 109 ? 7.269 -13.125 -14.709 1.00 82.44 109 LEU A C 1
ATOM 874 O O . LEU A 1 109 ? 7.690 -12.706 -15.781 1.00 82.44 109 LEU A O 1
ATOM 878 N N . ASP A 1 110 ? 6.286 -14.018 -14.649 1.00 79.94 110 ASP A N 1
ATOM 879 C CA . ASP A 1 110 ? 5.639 -14.556 -15.847 1.00 79.94 110 ASP A CA 1
ATOM 880 C C . ASP A 1 110 ? 4.117 -14.347 -15.846 1.00 79.94 110 ASP A C 1
ATOM 882 O O . ASP A 1 110 ? 3.523 -13.811 -14.910 1.00 79.94 110 ASP A O 1
ATOM 886 N N . SER A 1 111 ? 3.467 -14.766 -16.934 1.00 79.50 111 SER A N 1
ATOM 887 C CA . SER A 1 111 ? 2.023 -14.601 -17.111 1.00 79.50 111 SER A CA 1
ATOM 888 C C . SER A 1 111 ? 1.161 -15.488 -16.206 1.00 79.50 111 SER A C 1
ATOM 890 O O . SER A 1 111 ? -0.054 -15.299 -16.198 1.00 79.50 111 SER A O 1
ATOM 892 N N . ARG A 1 112 ? 1.740 -16.453 -15.471 1.00 82.38 112 ARG A N 1
ATOM 893 C CA . ARG A 1 112 ? 1.001 -17.247 -14.471 1.00 82.38 112 ARG A CA 1
ATOM 894 C C . ARG A 1 112 ? 0.626 -16.363 -13.280 1.00 82.38 112 ARG A C 1
ATOM 896 O O . ARG A 1 112 ? -0.456 -16.500 -12.725 1.00 82.38 112 ARG A O 1
ATOM 903 N N . TRP A 1 113 ? 1.457 -15.367 -12.975 1.00 86.75 113 TRP A N 1
ATOM 904 C CA . TRP A 1 113 ? 1.249 -14.382 -11.912 1.00 86.75 113 TRP A CA 1
ATOM 905 C C . TRP A 1 113 ? 0.496 -13.160 -12.444 1.00 86.75 113 TRP A C 1
ATOM 907 O O . TRP A 1 113 ? 0.948 -12.023 -12.324 1.00 86.75 113 TRP A O 1
ATOM 917 N N . ARG A 1 114 ? -0.652 -13.386 -13.091 1.00 88.50 114 ARG A N 1
ATOM 918 C CA . ARG A 1 114 ? -1.342 -12.378 -13.912 1.00 88.50 114 ARG A CA 1
ATOM 919 C C . ARG A 1 114 ? -1.592 -11.048 -13.194 1.00 88.50 114 ARG A C 1
ATOM 921 O O . ARG A 1 114 ? -1.242 -10.005 -13.738 1.00 88.50 114 ARG A O 1
ATOM 928 N N . SER A 1 115 ? -2.187 -11.078 -12.000 1.00 89.62 115 SER A N 1
ATOM 929 C CA . SER A 1 115 ? -2.506 -9.862 -11.233 1.00 89.62 115 SER A CA 1
ATOM 930 C C . SER A 1 115 ? -1.248 -9.093 -10.833 1.00 89.62 115 SER A C 1
ATOM 932 O O . SER A 1 115 ? -1.228 -7.864 -10.877 1.00 89.62 115 SER A O 1
ATOM 934 N N . LEU A 1 116 ? -0.188 -9.821 -10.475 1.00 92.00 116 LEU A N 1
ATOM 935 C CA . LEU A 1 116 ? 1.085 -9.231 -10.087 1.00 92.00 116 LEU A CA 1
ATOM 936 C C . LEU A 1 116 ? 1.811 -8.639 -11.298 1.00 92.00 116 LEU A C 1
ATOM 938 O O . LEU A 1 116 ? 2.312 -7.525 -11.214 1.00 92.00 116 LEU A O 1
ATOM 942 N N . LEU A 1 117 ? 1.818 -9.333 -12.439 1.00 91.56 117 LEU A N 1
ATOM 943 C CA . LEU A 1 117 ? 2.376 -8.820 -13.690 1.00 91.56 117 LEU A CA 1
ATOM 944 C C . LEU A 1 117 ? 1.631 -7.569 -14.165 1.00 91.56 117 LEU A C 1
ATOM 946 O O . LEU A 1 117 ? 2.260 -6.599 -14.580 1.00 91.56 117 LEU A O 1
ATOM 950 N N . GLU A 1 118 ? 0.302 -7.545 -14.069 1.00 92.69 118 GLU A N 1
ATOM 951 C CA . GLU A 1 118 ? -0.484 -6.352 -14.391 1.00 92.69 118 GLU A CA 1
ATOM 952 C C . GLU A 1 118 ? -0.144 -5.173 -13.470 1.00 92.69 118 GLU A C 1
ATOM 954 O O . GLU A 1 118 ? 0.050 -4.056 -13.959 1.00 92.69 118 GLU A O 1
ATOM 959 N N . LEU A 1 119 ? -0.031 -5.414 -12.159 1.00 93.69 119 LEU A N 1
ATOM 960 C CA . LEU A 1 119 ? 0.411 -4.400 -11.202 1.00 93.69 119 LEU A CA 1
ATOM 961 C C . LEU A 1 119 ? 1.817 -3.900 -11.549 1.00 93.69 119 LEU A C 1
ATOM 963 O O . LEU A 1 119 ? 2.014 -2.696 -11.690 1.00 93.69 119 LEU A O 1
ATOM 967 N N . ALA A 1 120 ? 2.765 -4.805 -11.770 1.00 93.50 120 ALA A N 1
ATOM 968 C CA . ALA A 1 120 ? 4.152 -4.467 -12.045 1.00 93.50 120 ALA A CA 1
ATOM 969 C C . ALA A 1 120 ? 4.309 -3.628 -13.324 1.00 93.50 120 ALA A C 1
ATOM 971 O O . ALA A 1 120 ? 4.987 -2.606 -13.309 1.00 93.50 120 ALA A O 1
ATOM 972 N N . LEU A 1 121 ? 3.603 -3.968 -14.409 1.00 93.12 121 LEU A N 1
ATOM 973 C CA . LEU A 1 121 ? 3.596 -3.156 -15.635 1.00 93.12 121 LEU A CA 1
ATOM 974 C C . LEU A 1 121 ? 2.943 -1.784 -15.432 1.00 93.12 121 LEU A C 1
ATOM 976 O O . LEU A 1 121 ? 3.307 -0.810 -16.092 1.00 93.12 121 LEU A O 1
ATOM 980 N N . ARG A 1 122 ? 1.949 -1.675 -14.546 1.00 94.62 122 ARG A N 1
ATOM 981 C CA . ARG A 1 122 ? 1.351 -0.380 -14.200 1.00 94.62 122 ARG A CA 1
ATOM 982 C C . ARG A 1 122 ? 2.299 0.478 -13.364 1.00 94.62 122 ARG A C 1
ATOM 984 O O . ARG A 1 122 ? 2.321 1.687 -13.582 1.00 94.62 122 ARG A O 1
ATOM 991 N N . LEU A 1 123 ? 3.049 -0.124 -12.443 1.00 94.94 123 LEU A N 1
ATOM 992 C CA . LEU A 1 123 ? 4.062 0.557 -11.636 1.00 94.94 123 LEU A CA 1
ATOM 993 C C . LEU A 1 123 ? 5.249 1.000 -12.495 1.00 94.94 123 LEU A C 1
ATOM 995 O O . LEU A 1 123 ? 5.610 2.169 -12.449 1.00 94.94 123 LEU A O 1
ATOM 999 N N . ASP A 1 124 ? 5.758 0.133 -13.370 1.00 93.00 124 ASP A N 1
ATOM 1000 C CA . ASP A 1 124 ? 6.815 0.479 -14.328 1.00 93.00 124 ASP A CA 1
ATOM 1001 C C . ASP A 1 124 ? 6.406 1.654 -15.234 1.00 93.00 124 ASP A C 1
ATOM 1003 O O . ASP A 1 124 ? 7.161 2.611 -15.412 1.00 93.00 124 ASP A O 1
ATOM 1007 N N . HIS A 1 125 ? 5.166 1.641 -15.734 1.00 92.38 125 HIS A N 1
ATOM 1008 C CA . HIS A 1 125 ? 4.636 2.756 -16.516 1.00 92.38 125 HIS A CA 1
ATOM 1009 C C . HIS A 1 125 ? 4.523 4.035 -15.677 1.00 92.38 125 HIS A C 1
ATOM 1011 O O . HIS A 1 125 ? 4.830 5.120 -16.165 1.00 92.38 125 HIS A O 1
ATOM 1017 N N . ARG A 1 126 ? 4.095 3.933 -14.411 1.00 93.62 126 ARG A N 1
ATOM 1018 C CA . ARG A 1 126 ? 4.014 5.087 -13.508 1.00 93.62 126 ARG A CA 1
ATOM 1019 C C . ARG A 1 126 ? 5.398 5.680 -13.244 1.00 93.62 126 ARG A C 1
ATOM 1021 O O . ARG A 1 126 ? 5.520 6.900 -13.308 1.00 93.62 126 ARG A O 1
ATOM 1028 N N . LEU A 1 127 ? 6.409 4.841 -13.022 1.00 91.44 127 LEU A N 1
ATOM 1029 C CA . LEU A 1 127 ? 7.799 5.270 -12.885 1.00 91.44 127 LEU A CA 1
ATOM 1030 C C . LEU A 1 127 ? 8.266 5.984 -14.157 1.00 91.44 127 LEU A C 1
ATOM 1032 O O . LEU A 1 127 ? 8.754 7.104 -14.081 1.00 91.44 127 LEU A O 1
ATOM 1036 N N . GLN A 1 128 ? 8.023 5.398 -15.335 1.00 90.69 128 GLN A N 1
ATOM 1037 C CA . GLN A 1 128 ? 8.357 6.012 -16.624 1.00 90.69 128 GLN A CA 1
ATOM 1038 C C . GLN A 1 128 ? 7.698 7.388 -16.818 1.00 90.69 128 GLN A C 1
ATOM 1040 O O . GLN A 1 128 ? 8.339 8.307 -17.318 1.00 90.69 128 GLN A O 1
ATOM 1045 N N . GLN A 1 129 ? 6.429 7.549 -16.429 1.00 91.06 129 GLN A N 1
ATOM 1046 C CA . GLN A 1 129 ? 5.756 8.851 -16.483 1.00 91.06 129 GLN A CA 1
ATOM 1047 C C . GLN A 1 129 ? 6.365 9.849 -15.492 1.00 91.06 129 GLN A C 1
ATOM 1049 O O . GLN A 1 129 ? 6.521 11.020 -15.829 1.00 91.06 129 GLN A O 1
ATOM 1054 N N . ALA A 1 130 ? 6.730 9.397 -14.290 1.00 90.44 130 ALA A N 1
ATOM 1055 C CA . ALA A 1 130 ? 7.327 10.247 -13.263 1.00 90.44 130 ALA A CA 1
ATOM 1056 C C . ALA A 1 130 ? 8.724 10.762 -13.651 1.00 90.44 130 ALA A C 1
ATOM 1058 O O . ALA A 1 130 ? 9.042 11.904 -13.333 1.00 90.44 130 ALA A O 1
ATOM 1059 N N . GLN A 1 131 ? 9.503 9.994 -14.427 1.00 89.38 131 GLN A N 1
ATOM 1060 C CA . GLN A 1 131 ? 10.810 10.433 -14.948 1.00 89.38 131 GLN A CA 1
ATOM 1061 C C . GLN A 1 131 ? 10.741 11.734 -15.759 1.00 89.38 131 GLN A C 1
ATOM 1063 O O . 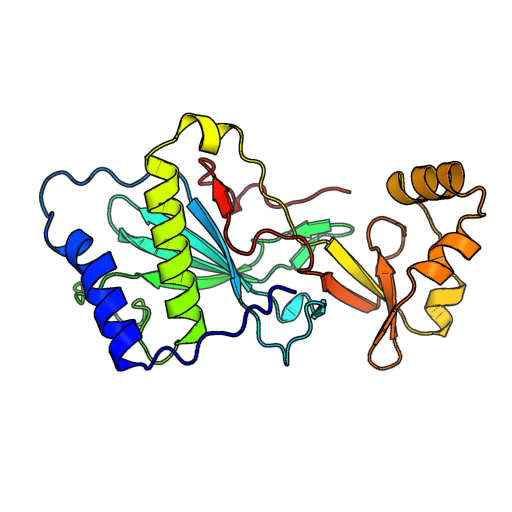GLN A 1 131 ? 11.705 12.486 -15.801 1.00 89.38 131 GLN A O 1
ATOM 1068 N N . ARG A 1 132 ? 9.597 12.039 -16.386 1.00 89.19 132 ARG A N 1
ATOM 1069 C CA . ARG A 1 132 ? 9.411 13.295 -17.136 1.00 89.19 132 ARG A CA 1
ATOM 1070 C C . ARG A 1 132 ? 9.325 14.527 -16.227 1.00 89.19 132 ARG A C 1
ATOM 1072 O O . ARG A 1 132 ? 9.423 15.651 -16.706 1.00 89.19 132 ARG A O 1
ATOM 1079 N N . HIS A 1 133 ? 9.104 14.326 -14.927 1.00 89.56 133 HIS A N 1
ATOM 1080 C CA . HIS A 1 133 ? 8.861 15.378 -13.945 1.00 89.56 133 HIS A CA 1
ATOM 1081 C C . HIS A 1 133 ? 9.589 15.089 -12.623 1.00 89.56 133 HIS A C 1
ATOM 1083 O O . HIS A 1 133 ? 8.958 15.061 -11.565 1.00 89.56 133 HIS A O 1
ATOM 1089 N N . LEU A 1 134 ? 10.914 14.902 -12.675 1.00 85.62 134 LEU A N 1
ATOM 1090 C CA . LEU A 1 134 ? 11.733 14.545 -11.506 1.00 85.62 134 LEU A CA 1
ATOM 1091 C C . LEU A 1 134 ? 11.520 15.484 -10.310 1.00 85.62 134 LEU A C 1
ATOM 1093 O O . LEU A 1 134 ? 11.299 14.998 -9.207 1.00 85.62 134 LEU A O 1
ATOM 1097 N N . ARG A 1 135 ? 11.435 16.805 -10.532 1.00 86.69 135 ARG A N 1
ATOM 1098 C CA . ARG A 1 135 ? 11.157 17.777 -9.454 1.00 86.69 135 ARG A CA 1
ATOM 1099 C C . ARG A 1 135 ? 9.860 17.493 -8.694 1.00 86.69 135 ARG A C 1
ATOM 1101 O O . ARG A 1 135 ? 9.796 17.608 -7.480 1.00 86.69 135 ARG A O 1
ATOM 1108 N N . ARG A 1 136 ? 8.798 17.067 -9.388 1.00 86.75 136 ARG A N 1
ATOM 1109 C CA . ARG A 1 136 ? 7.540 16.690 -8.713 1.00 86.75 136 ARG A CA 1
ATOM 1110 C C . ARG A 1 136 ? 7.711 15.411 -7.899 1.00 86.75 136 ARG A C 1
ATOM 1112 O O . ARG A 1 136 ? 7.082 15.262 -6.857 1.00 86.75 136 ARG A O 1
ATOM 1119 N N . MET A 1 137 ? 8.538 14.493 -8.385 1.00 86.31 137 MET A N 1
ATOM 1120 C CA . MET A 1 137 ? 8.816 13.218 -7.736 1.00 86.31 137 MET A CA 1
ATOM 1121 C C . MET A 1 137 ? 9.632 13.390 -6.443 1.00 86.31 137 MET A C 1
ATOM 1123 O O . MET A 1 137 ? 9.414 12.628 -5.508 1.00 86.31 137 MET A O 1
ATOM 1127 N N . GLU A 1 138 ? 10.496 14.409 -6.357 1.00 84.69 138 GLU A N 1
ATO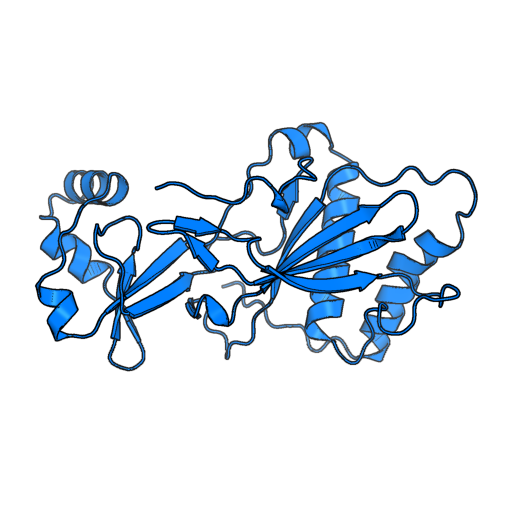M 1128 C CA . GLU A 1 138 ? 11.232 14.782 -5.132 1.00 84.69 138 GLU A CA 1
ATOM 1129 C C . GLU A 1 138 ? 10.304 15.199 -3.992 1.00 84.69 138 GLU A C 1
ATOM 1131 O O . GLU A 1 138 ? 10.499 14.802 -2.849 1.00 84.69 138 GLU A O 1
ATOM 1136 N N . HIS A 1 139 ? 9.266 15.971 -4.311 1.00 84.88 139 HIS A N 1
ATOM 1137 C CA . HIS A 1 139 ? 8.308 16.470 -3.324 1.00 84.88 139 HIS A CA 1
ATOM 1138 C C . HIS A 1 139 ? 7.122 15.521 -3.096 1.00 84.88 139 HIS A C 1
ATOM 1140 O O . HIS A 1 139 ? 6.195 15.847 -2.355 1.00 84.88 139 HIS A O 1
ATOM 1146 N N . THR A 1 140 ? 7.103 14.353 -3.747 1.00 85.62 140 THR A N 1
ATOM 1147 C CA . THR A 1 140 ? 6.005 13.395 -3.592 1.00 85.62 140 THR A CA 1
ATOM 1148 C C . THR A 1 140 ? 6.213 12.559 -2.333 1.00 85.62 140 THR A C 1
ATOM 1150 O O . THR A 1 140 ? 7.075 11.684 -2.287 1.00 85.62 140 THR A O 1
ATOM 1153 N N . THR A 1 141 ? 5.366 12.773 -1.327 1.00 86.12 141 THR A N 1
ATOM 1154 C CA . THR A 1 141 ? 5.301 11.913 -0.142 1.00 86.12 141 THR A CA 1
ATOM 1155 C C . THR A 1 141 ? 4.496 10.646 -0.432 1.00 86.12 141 THR A C 1
ATOM 1157 O O . THR A 1 141 ? 3.446 10.681 -1.083 1.00 86.12 141 THR A O 1
ATOM 1160 N N . ILE A 1 142 ? 4.992 9.499 0.042 1.00 89.12 142 ILE A N 1
ATOM 1161 C CA . ILE A 1 142 ? 4.261 8.233 -0.065 1.00 89.12 142 ILE A CA 1
ATOM 1162 C C . ILE A 1 142 ? 3.073 8.286 0.890 1.00 89.12 142 ILE A C 1
ATOM 1164 O O . ILE A 1 142 ? 3.232 8.479 2.093 1.00 89.12 142 ILE A O 1
ATOM 1168 N N . ARG A 1 143 ? 1.876 8.064 0.354 1.00 90.50 143 ARG A N 1
ATOM 1169 C CA . ARG A 1 143 ? 0.668 7.867 1.149 1.00 90.50 143 ARG A CA 1
ATOM 1170 C C . ARG A 1 143 ? 0.518 6.398 1.481 1.00 90.50 143 ARG A C 1
ATOM 1172 O O . ARG A 1 143 ? 0.309 5.575 0.585 1.00 90.50 143 ARG A O 1
ATOM 1179 N N . TRP A 1 144 ? 0.605 6.087 2.761 1.00 90.62 144 TRP A N 1
ATOM 1180 C CA . TRP A 1 144 ? 0.360 4.744 3.250 1.00 90.62 144 TRP A CA 1
ATOM 1181 C C . TRP A 1 144 ? -1.126 4.526 3.544 1.00 90.62 144 TRP A C 1
ATOM 1183 O O . TRP A 1 144 ? -1.854 5.483 3.818 1.00 90.62 144 TRP A O 1
ATOM 1193 N N . PRO A 1 145 ? -1.603 3.281 3.442 1.00 92.38 145 PRO A N 1
ATOM 1194 C CA . PRO A 1 145 ? -2.957 2.931 3.829 1.00 92.38 145 PRO A CA 1
ATOM 1195 C C . PRO A 1 145 ? -3.272 3.192 5.297 1.00 92.38 145 PRO A C 1
ATOM 1197 O O . PRO A 1 145 ? -2.409 3.048 6.162 1.00 92.38 145 PRO A O 1
ATOM 1200 N N . ARG A 1 146 ? -4.544 3.500 5.573 1.00 92.00 146 ARG A N 1
ATOM 1201 C CA . ARG A 1 146 ? -5.026 3.657 6.946 1.00 92.00 146 ARG A CA 1
ATOM 1202 C C . ARG A 1 146 ? -5.046 2.299 7.639 1.00 92.00 146 ARG A C 1
ATOM 1204 O O . ARG A 1 146 ? -5.471 1.300 7.051 1.00 92.00 146 ARG A O 1
ATOM 1211 N N . LEU A 1 147 ? -4.600 2.280 8.887 1.00 93.31 147 LEU A N 1
ATOM 1212 C CA . LEU A 1 147 ? -4.551 1.086 9.716 1.00 93.31 147 LEU A CA 1
ATOM 1213 C C . LEU A 1 147 ? -5.777 1.003 10.622 1.00 93.31 147 LEU A C 1
ATOM 1215 O O . LEU A 1 147 ? -6.261 2.006 11.143 1.00 93.31 147 LEU A O 1
ATOM 1219 N N . TRP A 1 148 ? -6.254 -0.219 10.804 1.00 94.12 148 TRP A N 1
ATOM 1220 C CA . TRP A 1 148 ? -7.390 -0.560 11.642 1.00 94.12 148 TRP A CA 1
ATOM 1221 C C . TRP A 1 148 ? -6.984 -1.705 12.564 1.00 94.12 148 TRP A C 1
ATOM 1223 O O . TRP A 1 148 ? -6.487 -2.726 12.088 1.00 94.12 148 TRP A O 1
ATOM 1233 N N . SER A 1 149 ? -7.200 -1.549 13.861 1.00 93.62 149 SER A N 1
ATOM 1234 C CA . SER A 1 149 ? -6.962 -2.595 14.854 1.00 93.62 149 SER A CA 1
ATOM 1235 C C . SER A 1 149 ? -8.255 -3.361 15.104 1.00 93.62 149 SER A C 1
ATOM 1237 O O . SER A 1 149 ? -9.313 -2.752 15.266 1.00 93.62 149 SER A O 1
ATOM 1239 N N . ALA A 1 150 ? -8.171 -4.688 15.107 1.00 94.44 150 ALA A N 1
ATOM 1240 C CA . ALA A 1 150 ? -9.282 -5.587 15.380 1.00 94.44 150 ALA A CA 1
ATOM 1241 C C . ALA A 1 150 ? -9.262 -6.055 16.826 1.00 94.44 150 ALA A C 1
ATOM 1243 O O . ALA A 1 150 ? -8.223 -6.494 17.307 1.00 94.44 150 ALA A O 1
ATOM 1244 N N . PHE A 1 151 ? -10.419 -6.031 17.467 1.00 94.38 151 PHE A N 1
ATOM 1245 C CA . PHE A 1 151 ? -10.608 -6.480 18.838 1.00 94.38 151 PHE A CA 1
ATOM 1246 C C . PHE A 1 151 ? -11.790 -7.436 18.920 1.00 94.38 151 PHE A C 1
ATOM 1248 O O . PHE A 1 151 ? -12.749 -7.325 18.139 1.00 94.38 151 PHE A O 1
ATOM 1255 N N . SER A 1 152 ? -11.752 -8.337 19.898 1.00 94.25 152 SER A N 1
ATOM 1256 C CA . SER A 1 152 ? -12.956 -9.007 20.381 1.00 94.25 152 SER A CA 1
ATOM 1257 C C . SER A 1 152 ? -13.998 -7.979 20.851 1.00 94.25 152 SER A C 1
ATOM 1259 O O . SER A 1 152 ? -13.677 -6.826 21.152 1.00 94.25 152 SER A O 1
ATOM 1261 N N . LEU A 1 153 ? -15.272 -8.382 20.881 1.00 91.81 153 LEU A N 1
ATOM 1262 C CA . LEU A 1 153 ? -16.361 -7.499 21.310 1.00 91.81 153 LEU A CA 1
ATOM 1263 C C . LEU A 1 153 ? -16.144 -6.988 22.740 1.00 91.81 153 LEU A C 1
ATOM 1265 O O . LEU A 1 153 ? -16.293 -5.794 22.965 1.00 91.81 153 LEU A O 1
ATOM 1269 N N . GLU A 1 154 ? -15.728 -7.872 23.648 1.00 91.12 154 GLU A N 1
ATOM 1270 C CA . GLU A 1 154 ? -15.443 -7.555 25.053 1.00 91.12 154 GLU A CA 1
ATOM 1271 C C . GLU A 1 154 ? -14.242 -6.614 25.190 1.00 91.12 154 GLU A C 1
ATOM 1273 O O . GLU A 1 154 ? -14.324 -5.582 25.852 1.00 91.12 154 GLU A O 1
ATOM 1278 N N . ALA A 1 155 ? -13.135 -6.909 24.497 1.00 91.75 155 ALA A N 1
ATOM 1279 C CA . ALA A 1 155 ? -11.947 -6.061 24.545 1.00 91.75 155 ALA A CA 1
ATOM 1280 C C . ALA A 1 155 ? -12.250 -4.645 24.040 1.00 91.75 155 ALA A C 1
ATOM 1282 O O . ALA A 1 155 ? -11.738 -3.676 24.593 1.00 91.75 155 ALA A O 1
ATOM 1283 N N . ALA A 1 156 ? -13.125 -4.513 23.037 1.00 88.94 156 ALA A N 1
ATOM 1284 C CA . ALA A 1 156 ? -13.492 -3.228 22.457 1.00 88.94 156 ALA A CA 1
ATOM 1285 C C . ALA A 1 156 ? -14.207 -2.268 23.425 1.00 88.94 156 ALA A C 1
ATOM 1287 O O . ALA A 1 156 ? -14.217 -1.062 23.173 1.00 88.94 156 ALA A O 1
ATOM 1288 N N . GLU A 1 157 ? -14.801 -2.767 24.512 1.00 88.50 157 GLU A N 1
ATOM 1289 C CA . GLU A 1 157 ? -15.492 -1.938 25.511 1.00 88.50 157 GLU A CA 1
ATOM 1290 C C . GLU A 1 157 ? -14.523 -1.230 26.468 1.00 88.50 157 GLU A C 1
ATOM 1292 O O . GLU A 1 157 ? -14.853 -0.176 27.020 1.00 88.50 157 GLU A O 1
ATOM 1297 N N . HIS A 1 158 ? -13.310 -1.768 26.612 1.00 88.31 158 HIS A N 1
ATOM 1298 C CA . HIS A 1 158 ? -12.305 -1.314 27.573 1.00 88.31 158 HIS A CA 1
ATOM 1299 C C . HIS A 1 158 ? -11.139 -0.541 26.939 1.00 88.31 158 HIS A C 1
ATOM 1301 O O . HIS A 1 158 ? -10.157 -0.259 27.618 1.00 88.31 158 HIS A O 1
ATOM 1307 N N . ILE A 1 159 ? -11.244 -0.178 25.658 1.00 88.31 159 ILE A N 1
ATOM 1308 C CA . ILE A 1 159 ? -10.169 0.497 24.919 1.00 88.31 159 ILE A CA 1
ATOM 1309 C C . ILE A 1 159 ? -10.005 1.950 25.360 1.00 88.31 159 ILE A C 1
ATOM 1311 O O . ILE A 1 159 ? -10.967 2.729 25.413 1.00 88.31 159 ILE A O 1
ATOM 1315 N N . THR A 1 160 ? -8.752 2.333 25.576 1.00 87.44 160 THR A N 1
ATOM 1316 C CA . THR A 1 160 ? -8.335 3.706 25.820 1.00 87.44 160 THR A CA 1
ATOM 1317 C C . THR A 1 160 ? -8.204 4.439 24.498 1.00 87.44 160 THR A C 1
ATOM 1319 O O . THR A 1 160 ? -7.380 4.130 23.634 1.00 87.44 160 THR A O 1
ATOM 1322 N N . VAL A 1 161 ? -9.047 5.451 24.332 1.00 87.12 161 VAL A N 1
ATOM 1323 C CA . VAL A 1 161 ? -9.123 6.199 23.084 1.00 87.12 161 VAL A CA 1
ATOM 1324 C C . VAL A 1 161 ? -8.266 7.458 23.177 1.00 87.12 161 VAL A C 1
ATOM 1326 O O . VAL A 1 161 ? -8.515 8.324 24.017 1.00 87.12 161 VAL A O 1
ATOM 1329 N N . ARG A 1 162 ? -7.283 7.584 22.283 1.00 83.81 162 ARG A N 1
ATOM 1330 C CA . ARG A 1 162 ? -6.392 8.741 22.180 1.00 83.81 162 ARG A CA 1
ATOM 1331 C C . ARG A 1 162 ? -5.911 8.928 20.747 1.00 83.81 162 ARG A C 1
ATOM 1333 O O . ARG A 1 162 ? -5.476 7.982 20.106 1.00 83.81 162 ARG A O 1
ATOM 1340 N N . GLY A 1 163 ? -5.930 10.165 20.265 1.00 84.38 163 GLY A N 1
ATOM 1341 C CA . GLY A 1 163 ? -5.361 10.514 18.965 1.00 84.38 163 GLY A CA 1
ATOM 1342 C C . GLY A 1 163 ? -5.649 11.962 18.598 1.00 84.38 163 GLY A C 1
ATOM 1343 O O . GLY A 1 163 ? -6.701 12.497 18.947 1.00 84.38 163 GLY A O 1
ATOM 1344 N N . GLU A 1 164 ? -4.720 12.607 17.897 1.00 87.19 164 GLU A N 1
ATOM 1345 C CA . GLU A 1 164 ? -4.867 14.007 17.483 1.00 87.19 164 GLU A CA 1
ATOM 1346 C C . GLU A 1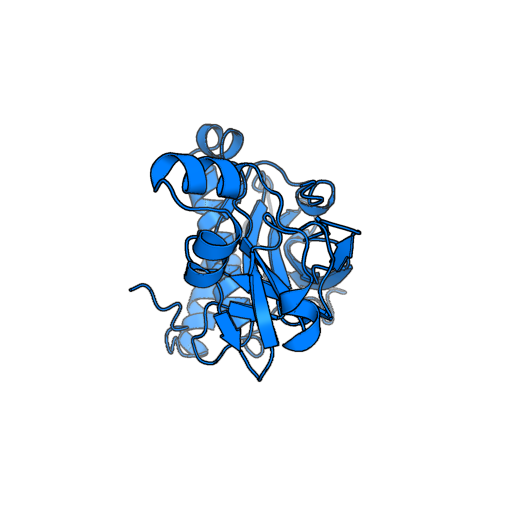 164 ? -6.036 14.185 16.503 1.00 87.19 164 GLU A C 1
ATOM 1348 O O . GLU A 1 164 ? -6.872 15.069 16.692 1.00 87.19 164 GLU A O 1
ATOM 1353 N N . GLU A 1 165 ? -6.162 13.290 15.513 1.00 88.62 165 GLU A N 1
ATOM 1354 C CA . GLU A 1 165 ? -7.277 13.310 14.554 1.00 88.62 165 GLU A CA 1
ATOM 1355 C C . GLU A 1 165 ? -8.623 13.147 15.269 1.00 88.62 165 GLU A C 1
ATOM 1357 O O . GLU A 1 165 ? -9.573 13.876 14.980 1.00 88.62 165 GLU A O 1
ATOM 1362 N N . LEU A 1 166 ? -8.705 12.232 16.240 1.00 91.25 166 LEU A N 1
ATOM 1363 C CA . LEU A 1 166 ? -9.918 12.050 17.024 1.00 91.25 166 LEU A CA 1
ATOM 1364 C C . LEU A 1 166 ? -10.265 13.311 17.818 1.00 91.25 166 LEU A C 1
ATOM 1366 O O . LEU A 1 166 ? -11.412 13.749 17.775 1.00 91.25 166 LEU A O 1
ATOM 1370 N N . SER A 1 167 ? -9.299 13.905 18.523 1.00 91.25 167 SER A N 1
ATOM 1371 C CA . SER A 1 167 ? -9.507 15.141 19.287 1.00 91.25 167 SER A CA 1
ATOM 1372 C C . SER A 1 167 ? -10.000 16.279 18.391 1.00 91.25 167 SER A C 1
ATOM 1374 O O . SER A 1 167 ? -10.962 16.967 18.740 1.00 91.25 167 SER A O 1
ATOM 1376 N N . ALA A 1 168 ? -9.414 16.430 17.200 1.00 91.88 168 ALA A N 1
ATOM 1377 C CA . ALA A 1 168 ? -9.846 17.412 16.212 1.00 91.88 168 ALA A CA 1
ATOM 1378 C C . ALA A 1 168 ? -11.284 17.155 15.724 1.00 91.88 168 ALA A C 1
ATOM 1380 O O . ALA A 1 168 ? -12.080 18.090 15.608 1.00 91.88 168 ALA A O 1
ATOM 1381 N N . LEU A 1 169 ? -11.654 15.894 15.473 1.00 92.44 169 LEU A N 1
ATOM 1382 C CA . LEU A 1 169 ? -13.017 15.521 15.083 1.00 92.44 169 LEU A CA 1
ATOM 1383 C C . LEU A 1 169 ? -14.021 15.754 16.219 1.00 92.44 169 LEU A C 1
ATOM 1385 O O . LEU A 1 169 ? -15.101 16.290 15.973 1.00 92.44 169 LEU A O 1
ATOM 1389 N N . CYS A 1 170 ? -13.676 15.396 17.455 1.00 93.12 170 CYS A N 1
ATOM 1390 C CA . CYS A 1 170 ? -14.502 15.656 18.633 1.00 93.12 170 CYS A CA 1
ATOM 1391 C C . CYS A 1 170 ? -14.775 17.155 18.795 1.00 93.12 170 CYS A C 1
ATOM 1393 O O . CYS A 1 170 ? -15.934 17.538 18.942 1.00 93.12 170 CYS A O 1
ATOM 1395 N N . GLY A 1 171 ? -13.744 18.001 18.666 1.00 92.56 171 GLY A N 1
ATOM 1396 C CA . GLY A 1 171 ? -13.891 19.459 18.693 1.00 92.56 171 GLY A CA 1
ATOM 1397 C C . GLY A 1 171 ? -14.757 19.992 17.548 1.00 92.56 171 GLY A C 1
ATOM 1398 O O . GLY A 1 171 ? -15.643 20.811 17.772 1.00 92.56 171 GLY A O 1
ATOM 1399 N N . LYS A 1 172 ? -14.572 19.472 16.328 1.00 94.25 172 LYS A N 1
ATOM 1400 C CA . LYS A 1 172 ? -15.349 19.881 15.148 1.00 94.25 172 LYS A CA 1
ATOM 1401 C C . LYS A 1 172 ? -16.839 19.542 15.254 1.00 94.25 172 LYS A C 1
ATOM 1403 O O . LYS A 1 172 ? -17.669 20.294 14.754 1.00 94.25 172 LYS A O 1
ATOM 1408 N N . PHE A 1 173 ? -17.174 18.392 15.833 1.00 93.62 173 PHE A N 1
ATOM 1409 C CA . PHE A 1 173 ? -18.548 17.885 15.879 1.00 93.62 173 PHE A CA 1
ATOM 1410 C C . PHE A 1 173 ? -19.221 18.034 17.250 1.00 93.62 173 PHE A C 1
ATOM 1412 O O . PHE A 1 173 ? -20.386 17.667 17.375 1.00 93.62 173 PHE A O 1
ATOM 1419 N N . GLY A 1 174 ? -18.514 18.537 18.267 1.00 92.94 174 GLY A N 1
ATOM 1420 C CA . GLY A 1 174 ? -19.036 18.690 19.628 1.00 92.94 174 GLY A CA 1
ATOM 1421 C C . GLY A 1 174 ? -19.411 17.363 20.295 1.00 92.94 174 GLY A C 1
ATOM 1422 O O . GLY A 1 174 ? -20.352 17.316 21.081 1.00 92.94 174 GLY A O 1
ATOM 1423 N N . LEU A 1 175 ? -18.728 16.267 19.948 1.00 92.81 175 LEU A N 1
ATOM 1424 C CA . LEU A 1 175 ? -19.042 14.927 20.453 1.00 92.81 175 LEU A CA 1
ATOM 1425 C C . LEU A 1 175 ? -17.957 14.420 21.403 1.00 92.81 175 LEU A C 1
ATOM 1427 O O . LEU A 1 175 ? -16.775 14.656 21.150 1.00 92.81 175 LEU A O 1
ATOM 1431 N N . PRO A 1 176 ? -18.325 13.658 22.449 1.00 91.56 176 PRO A N 1
ATOM 1432 C CA . PRO A 1 176 ? -17.338 13.006 23.292 1.00 91.56 176 PRO A CA 1
ATOM 1433 C C . PRO A 1 176 ? -16.605 11.891 22.517 1.00 91.56 176 PRO A C 1
ATOM 1435 O O . PRO A 1 176 ? -17.214 11.248 21.650 1.00 91.56 176 PRO A O 1
ATOM 1438 N N . PRO A 1 177 ? -15.338 11.581 22.863 1.00 89.38 177 PRO A N 1
ATOM 1439 C CA . PRO A 1 177 ? -14.520 10.580 22.169 1.00 89.38 177 PRO A CA 1
ATOM 1440 C C . PRO A 1 177 ? -15.204 9.225 21.969 1.00 89.38 177 PRO A C 1
ATOM 1442 O O . PRO A 1 177 ? -15.186 8.686 20.866 1.00 89.38 177 PRO A O 1
ATOM 1445 N N . LYS A 1 178 ? -15.887 8.703 22.997 1.00 88.25 178 LYS A N 1
ATOM 1446 C CA . LYS A 1 178 ? -16.616 7.426 22.908 1.00 88.25 178 LYS A CA 1
ATOM 1447 C C . LYS A 1 178 ? -17.742 7.461 21.867 1.00 88.25 178 LYS A C 1
ATOM 1449 O O . LYS A 1 178 ? -17.881 6.526 21.085 1.00 88.25 178 LYS A O 1
ATOM 1454 N N . ALA A 1 179 ? -18.515 8.548 21.810 1.00 89.50 179 ALA A N 1
ATOM 1455 C CA . ALA A 1 179 ? -19.583 8.696 20.819 1.00 89.50 179 ALA A CA 1
ATOM 1456 C C . ALA A 1 179 ? -19.024 8.852 19.399 1.00 89.50 179 ALA A C 1
ATOM 1458 O O . ALA A 1 179 ? -19.598 8.326 18.446 1.00 89.50 179 ALA A O 1
ATOM 1459 N N . MET A 1 180 ? -17.889 9.544 19.254 1.00 92.31 180 MET A N 1
ATOM 1460 C CA . MET A 1 180 ? -17.199 9.653 17.971 1.00 92.31 180 MET A CA 1
ATOM 1461 C C . MET A 1 180 ? -16.687 8.289 17.503 1.00 92.31 180 MET A C 1
ATOM 1463 O O . MET A 1 180 ? -16.923 7.901 16.362 1.00 92.31 180 MET A O 1
ATOM 1467 N N . LEU A 1 181 ? -16.068 7.518 18.396 1.00 89.38 181 LEU A N 1
ATOM 1468 C CA . LEU A 1 181 ? -15.557 6.186 18.097 1.00 89.38 181 LEU A CA 1
ATOM 1469 C C . LEU A 1 181 ? -16.661 5.241 17.592 1.00 89.38 181 LEU A C 1
ATOM 1471 O O . LEU A 1 181 ? -16.462 4.540 16.601 1.00 89.38 181 LEU A O 1
ATOM 1475 N N . ILE A 1 182 ? -17.853 5.283 18.199 1.00 89.19 182 ILE A N 1
ATOM 1476 C CA . ILE A 1 182 ? -19.018 4.494 17.760 1.00 89.19 182 ILE A CA 1
ATOM 1477 C C . ILE A 1 182 ? -19.368 4.766 16.288 1.00 89.19 182 ILE A C 1
ATOM 1479 O O . ILE A 1 182 ? -19.715 3.831 15.570 1.00 89.19 182 ILE A O 1
ATOM 1483 N N . LYS A 1 183 ? -19.223 6.006 15.799 1.00 89.81 183 LYS A N 1
ATOM 1484 C CA . LYS A 1 183 ? -19.516 6.353 14.395 1.00 89.81 183 LYS A CA 1
ATOM 1485 C C . LYS A 1 183 ? -18.533 5.743 13.397 1.00 89.81 183 LYS A C 1
ATOM 1487 O O . LYS A 1 183 ? -18.897 5.525 12.244 1.00 89.81 183 LYS A O 1
ATOM 1492 N N . PHE A 1 184 ? -17.296 5.501 13.822 1.00 89.69 184 PHE A N 1
ATOM 1493 C CA . PHE A 1 184 ? -16.238 4.948 12.974 1.00 89.69 184 PHE A CA 1
ATOM 1494 C C . PHE A 1 184 ? -16.016 3.451 13.198 1.00 89.69 184 PHE A C 1
ATOM 1496 O O . PHE A 1 184 ? -15.292 2.827 12.422 1.00 89.69 184 PHE A O 1
ATOM 1503 N N . LYS A 1 185 ? -16.670 2.867 14.207 1.00 91.69 185 LYS A N 1
ATOM 1504 C CA . LYS A 1 185 ? -16.670 1.435 14.495 1.00 91.69 185 LYS A CA 1
ATOM 1505 C C . LYS A 1 185 ? -17.124 0.644 13.270 1.00 91.69 185 LYS A C 1
ATOM 1507 O O . LYS A 1 185 ? -18.181 0.910 12.698 1.00 91.69 185 LYS A O 1
ATOM 1512 N N . ARG A 1 186 ? -16.354 -0.376 12.890 1.00 92.94 186 ARG A N 1
ATOM 1513 C CA . ARG A 1 186 ? -16.761 -1.355 11.869 1.00 92.94 186 ARG A CA 1
ATOM 1514 C C . ARG A 1 186 ? -16.825 -2.744 12.486 1.00 92.94 186 ARG A C 1
ATOM 1516 O O . ARG A 1 186 ? -16.016 -3.072 13.345 1.00 92.94 186 ARG A O 1
ATOM 1523 N N . LEU A 1 187 ? -17.773 -3.557 12.033 1.00 92.56 187 LEU A N 1
ATOM 1524 C CA . LEU A 1 187 ? -17.894 -4.957 12.434 1.00 92.56 187 LEU A CA 1
ATOM 1525 C C . LEU A 1 187 ? -17.511 -5.851 11.258 1.00 92.56 187 LEU A C 1
ATOM 1527 O O . LEU A 1 187 ? -18.101 -5.749 10.182 1.00 92.56 187 LEU A O 1
ATOM 1531 N N . VAL A 1 188 ? -16.514 -6.713 11.452 1.00 89.81 188 VAL A N 1
ATOM 1532 C CA . VAL A 1 188 ? -16.037 -7.652 10.428 1.00 89.81 188 VAL A CA 1
ATOM 1533 C C . VAL A 1 188 ? -15.736 -8.989 11.087 1.00 89.81 188 VAL A C 1
ATOM 1535 O O . VAL A 1 188 ? -14.883 -9.067 11.961 1.00 89.81 188 VAL A O 1
ATOM 1538 N N . GLY A 1 189 ? -16.437 -10.046 10.668 1.00 86.38 189 GLY A N 1
ATOM 1539 C CA . GLY A 1 189 ? -16.180 -11.406 11.158 1.00 86.38 189 GLY A CA 1
ATOM 1540 C C . GLY A 1 189 ? -16.296 -11.557 12.680 1.00 86.38 189 GLY A C 1
ATOM 1541 O O . GLY A 1 189 ? -15.498 -12.272 13.270 1.00 86.38 189 GLY A O 1
ATOM 1542 N N . GLY A 1 190 ? -17.234 -10.844 13.316 1.00 90.00 190 GLY A N 1
ATOM 1543 C CA . GLY A 1 190 ? -17.406 -10.847 14.776 1.00 90.00 190 GLY A CA 1
ATOM 1544 C C . GLY A 1 190 ? -16.409 -9.974 15.547 1.00 90.00 190 GLY A C 1
ATOM 1545 O O . GLY A 1 190 ? -16.529 -9.856 16.760 1.00 90.00 190 GLY A O 1
ATOM 1546 N N . GLN A 1 191 ? -15.463 -9.329 14.861 1.00 93.38 191 GLN A N 1
ATOM 1547 C CA . GLN A 1 191 ? -14.506 -8.407 15.466 1.00 93.38 191 GLN A CA 1
ATOM 1548 C C . GLN A 1 191 ? -14.924 -6.955 15.268 1.00 93.38 191 GLN A C 1
ATOM 1550 O O . GLN A 1 191 ? -15.540 -6.583 14.261 1.00 93.38 191 GLN A O 1
ATOM 1555 N N . VAL A 1 192 ? -14.528 -6.125 16.226 1.00 94.94 192 VAL A N 1
ATOM 1556 C CA . VAL A 1 192 ? -14.647 -4.675 16.162 1.00 94.94 192 VAL A CA 1
ATOM 1557 C C . VAL A 1 192 ? -13.363 -4.101 15.587 1.00 94.94 192 VAL A C 1
ATOM 1559 O O . VAL A 1 192 ? -12.291 -4.295 16.147 1.00 94.94 192 VAL A O 1
ATOM 1562 N N . LEU A 1 193 ? -13.478 -3.364 14.489 1.00 95.06 193 LEU A N 1
ATOM 1563 C CA . LEU A 1 193 ? -12.379 -2.610 13.909 1.00 95.06 193 LEU A CA 1
ATOM 1564 C C . LEU A 1 193 ? -12.483 -1.146 14.317 1.00 95.06 193 LEU A C 1
ATOM 1566 O O . LEU A 1 193 ? -13.505 -0.495 14.067 1.00 95.06 193 LEU A O 1
ATOM 1570 N N . LEU A 1 194 ? -11.392 -0.635 14.878 1.00 93.94 194 LEU A N 1
ATOM 1571 C CA . LEU A 1 194 ? -11.207 0.767 15.235 1.00 93.94 194 LEU A CA 1
ATOM 1572 C C . LEU A 1 194 ? -9.976 1.332 14.522 1.00 93.94 194 LEU A C 1
ATOM 1574 O O . LEU A 1 194 ? -9.035 0.575 14.260 1.00 93.94 194 LEU A O 1
ATOM 1578 N N . PRO A 1 195 ? -9.951 2.633 14.192 1.00 92.81 195 PRO A N 1
ATOM 1579 C CA . PRO A 1 195 ? -8.758 3.249 13.630 1.00 92.81 195 PRO A CA 1
ATOM 1580 C C . PRO A 1 195 ? -7.563 3.093 14.577 1.00 92.81 195 PRO A C 1
ATOM 1582 O O . PRO A 1 195 ? -7.643 3.440 15.754 1.00 92.81 195 PRO A O 1
ATOM 1585 N N . ALA A 1 196 ? -6.463 2.534 14.071 1.00 91.12 196 ALA A N 1
ATOM 1586 C CA . ALA A 1 196 ? -5.299 2.196 14.894 1.00 91.12 196 ALA A CA 1
ATOM 1587 C C . ALA A 1 196 ? -4.548 3.431 15.424 1.00 91.12 196 ALA A C 1
ATOM 1589 O O . ALA A 1 196 ? -3.753 3.324 16.352 1.00 91.12 196 ALA A O 1
ATOM 1590 N N . ASP A 1 197 ? -4.787 4.588 14.812 1.00 89.31 197 ASP A N 1
ATOM 1591 C CA . ASP A 1 197 ? -4.271 5.900 15.192 1.00 89.31 197 ASP A CA 1
ATOM 1592 C C . ASP A 1 197 ? -5.088 6.578 16.304 1.00 89.31 197 ASP A C 1
ATOM 1594 O O . ASP A 1 197 ? -4.696 7.636 16.791 1.00 89.31 197 ASP A O 1
ATOM 1598 N N . TRP A 1 198 ? -6.228 6.000 16.695 1.00 91.12 198 TRP A N 1
ATOM 1599 C CA . TRP A 1 198 ? -7.128 6.559 17.713 1.00 91.12 198 TRP A CA 1
ATOM 1600 C C . TRP A 1 198 ? -7.098 5.797 19.036 1.00 91.12 198 TRP A C 1
ATOM 1602 O O . TRP A 1 198 ? -7.868 6.115 19.939 1.00 91.12 198 TRP A O 1
ATOM 1612 N N . ILE A 1 199 ? -6.264 4.771 19.150 1.00 89.44 199 ILE A N 1
ATOM 1613 C CA . ILE A 1 199 ? -6.255 3.857 20.288 1.00 89.44 199 ILE A CA 1
ATOM 1614 C C . ILE A 1 199 ? -4.821 3.620 20.749 1.00 89.44 199 ILE A C 1
ATOM 1616 O O . ILE A 1 199 ? -3.886 3.616 19.940 1.00 89.44 199 ILE A O 1
ATOM 1620 N N . GLU A 1 200 ? -4.629 3.429 22.050 1.00 85.50 200 GLU A N 1
ATOM 1621 C CA . GLU A 1 200 ? -3.296 3.151 22.583 1.00 85.50 200 GLU A CA 1
ATOM 1622 C C . GLU A 1 200 ? -2.942 1.672 22.424 1.00 85.50 200 GLU A C 1
ATOM 1624 O O . GLU A 1 200 ? -1.824 1.352 22.006 1.00 85.50 200 GLU A O 1
ATOM 1629 N N . GLU A 1 201 ? -3.918 0.798 22.663 1.00 86.69 201 GLU A N 1
ATOM 1630 C CA . GLU A 1 201 ? -3.780 -0.649 22.689 1.00 86.69 201 GLU A CA 1
ATOM 1631 C C . GLU A 1 201 ? -3.624 -1.262 21.292 1.00 86.69 201 GLU A C 1
ATOM 1633 O O . GLU A 1 201 ? -4.188 -0.814 20.287 1.00 86.69 201 GLU A O 1
ATOM 1638 N N . GLN A 1 202 ? -2.862 -2.352 21.239 1.00 83.50 202 GLN A N 1
ATOM 1639 C CA . GLN A 1 202 ? -2.754 -3.185 20.052 1.00 83.50 202 GLN A CA 1
ATOM 1640 C C . GLN A 1 202 ? -3.859 -4.247 20.073 1.00 83.50 202 GLN A C 1
ATOM 1642 O O . GLN A 1 202 ? -4.019 -4.958 21.060 1.00 83.50 202 GLN A O 1
ATOM 1647 N N . GLY A 1 203 ? -4.613 -4.352 18.978 1.00 84.75 203 GLY A N 1
ATOM 1648 C CA . GLY A 1 203 ? -5.653 -5.371 18.833 1.00 84.75 203 GLY A CA 1
ATOM 1649 C C . GLY A 1 203 ? -5.117 -6.757 18.465 1.00 84.75 203 GLY A C 1
ATOM 1650 O O . GLY A 1 203 ? -3.945 -6.920 18.120 1.00 84.75 203 GLY A O 1
ATOM 1651 N N . ASP A 1 204 ? -6.016 -7.742 18.459 1.00 87.94 204 ASP A N 1
ATOM 1652 C CA . ASP A 1 204 ? -5.765 -9.147 18.105 1.00 87.94 204 ASP A CA 1
ATOM 1653 C C . ASP A 1 204 ? -5.186 -9.297 16.693 1.00 87.94 204 ASP A C 1
ATOM 1655 O O . ASP A 1 204 ? -4.392 -10.190 16.395 1.00 87.94 204 ASP A O 1
ATOM 1659 N N . SER A 1 205 ? -5.621 -8.430 15.777 1.00 90.62 205 SER A N 1
ATOM 1660 C CA . SER A 1 205 ? -5.116 -8.402 14.411 1.00 90.62 205 SER A CA 1
ATOM 1661 C C . SER A 1 205 ? -5.194 -7.007 13.810 1.00 90.62 205 SER A C 1
ATOM 1663 O O . SER A 1 205 ? -5.910 -6.134 14.292 1.00 90.62 205 SER A O 1
ATOM 1665 N N . MET A 1 206 ? -4.450 -6.800 12.727 1.00 92.88 206 MET A N 1
ATOM 1666 C CA . MET A 1 206 ? -4.388 -5.516 12.038 1.00 92.88 206 MET A CA 1
ATOM 1667 C C . MET A 1 206 ? -4.938 -5.635 10.630 1.00 92.88 206 MET A C 1
ATOM 1669 O O . MET A 1 206 ? -4.692 -6.606 9.908 1.00 92.88 206 MET A O 1
ATOM 1673 N N . TRP A 1 207 ? -5.667 -4.605 10.243 1.00 94.38 207 TRP A N 1
ATOM 1674 C CA . TRP A 1 207 ? -6.336 -4.462 8.971 1.00 94.38 207 TRP A CA 1
ATOM 1675 C C . TRP A 1 207 ? -5.914 -3.162 8.316 1.00 94.38 207 TRP A C 1
ATOM 1677 O O . TRP A 1 207 ? -5.464 -2.211 8.952 1.00 94.38 207 TRP A O 1
ATOM 1687 N N . VAL A 1 208 ? -6.047 -3.148 7.002 1.00 94.25 208 VAL A N 1
ATOM 1688 C CA . VAL A 1 208 ? -5.559 -2.081 6.156 1.00 94.25 208 VAL A CA 1
ATOM 1689 C C . VAL A 1 208 ? -6.680 -1.626 5.249 1.00 94.25 208 VAL A C 1
ATOM 1691 O O . VAL A 1 208 ? -7.239 -2.425 4.496 1.00 94.25 208 VAL A O 1
ATOM 1694 N N . GLU A 1 209 ? -6.994 -0.338 5.304 1.00 93.56 209 GLU A N 1
ATOM 1695 C CA . GLU A 1 209 ? -7.943 0.295 4.407 1.00 93.56 209 GLU A CA 1
ATOM 1696 C C . GLU A 1 209 ? -7.217 0.984 3.253 1.00 93.56 209 GLU A C 1
ATOM 1698 O O . GLU A 1 209 ? -6.483 1.957 3.413 1.00 93.56 209 GLU A O 1
ATOM 1703 N N . LEU A 1 210 ? -7.478 0.482 2.053 1.00 90.75 210 LEU A N 1
ATOM 1704 C CA . LEU A 1 210 ? -6.902 0.968 0.803 1.00 90.75 210 LEU A CA 1
ATOM 1705 C C . LEU A 1 210 ? -7.769 2.048 0.137 1.00 90.75 210 LEU A C 1
ATOM 1707 O O . LEU A 1 210 ? -7.449 2.534 -0.950 1.00 90.75 210 LEU A O 1
ATOM 1711 N N . SER A 1 211 ? -8.889 2.423 0.760 1.00 88.25 211 SER A N 1
ATOM 1712 C CA . SER A 1 211 ? -9.727 3.541 0.325 1.00 88.25 211 SER A CA 1
ATOM 1713 C C . SER A 1 211 ? -8.948 4.853 0.441 1.00 88.25 211 SER A C 1
ATOM 1715 O O . SER A 1 211 ? -8.383 5.153 1.482 1.00 88.25 211 SER A O 1
ATOM 1717 N N . GLY A 1 212 ? -8.898 5.642 -0.635 1.00 83.94 212 GLY A N 1
ATOM 1718 C CA . GLY A 1 212 ? -8.215 6.946 -0.638 1.00 83.94 212 GLY A CA 1
ATOM 1719 C C . GLY A 1 212 ? -6.697 6.891 -0.855 1.00 83.94 212 GLY A C 1
ATOM 1720 O O . GLY A 1 212 ? -6.091 7.920 -1.153 1.00 83.94 212 GLY A O 1
ATOM 1721 N N . VAL A 1 213 ? -6.086 5.706 -0.808 1.00 88.31 213 VAL A N 1
ATOM 1722 C CA . VAL A 1 213 ? -4.671 5.526 -1.152 1.00 88.31 213 VAL A CA 1
ATOM 1723 C C . VAL A 1 213 ? -4.524 5.505 -2.672 1.00 88.31 213 VAL A C 1
ATOM 1725 O O . VAL A 1 213 ? -5.221 4.732 -3.342 1.00 88.31 213 VAL A O 1
ATOM 1728 N N . PRO A 1 214 ? -3.617 6.303 -3.264 1.00 88.56 214 PRO A N 1
ATOM 1729 C CA . PRO A 1 214 ? -3.327 6.180 -4.680 1.00 88.56 214 PRO A CA 1
ATOM 1730 C C . PRO A 1 214 ? -2.828 4.754 -4.965 1.00 88.56 214 PRO A C 1
ATOM 1732 O O . PRO A 1 214 ? -1.832 4.326 -4.383 1.00 88.56 214 PRO A O 1
ATOM 1735 N N . PRO A 1 215 ? -3.458 4.002 -5.886 1.00 86.56 215 PRO A N 1
ATOM 1736 C CA . PRO A 1 215 ? -3.118 2.593 -6.101 1.00 86.56 215 PRO A CA 1
ATOM 1737 C C . PRO A 1 215 ? -1.700 2.392 -6.658 1.00 86.56 215 PRO A C 1
ATOM 1739 O O . PRO A 1 215 ? -1.214 1.265 -6.728 1.00 86.56 215 PRO A O 1
ATOM 1742 N N . ARG A 1 216 ? -1.080 3.473 -7.148 1.00 91.31 216 ARG A N 1
ATOM 1743 C CA . ARG A 1 216 ? 0.234 3.510 -7.789 1.00 91.31 216 ARG A CA 1
ATOM 1744 C C . ARG A 1 216 ? 0.886 4.842 -7.451 1.00 91.31 216 ARG A C 1
ATOM 1746 O O . ARG A 1 216 ? 0.349 5.891 -7.811 1.00 91.31 216 ARG A O 1
ATOM 1753 N N . GLN A 1 217 ? 2.036 4.794 -6.806 1.00 93.31 217 GLN A N 1
ATOM 1754 C CA . GLN A 1 217 ? 2.802 5.963 -6.384 1.00 93.31 217 GLN A CA 1
ATOM 1755 C C . GLN A 1 217 ? 4.202 5.871 -6.983 1.00 93.31 217 GLN A C 1
ATOM 1757 O O . GLN A 1 217 ? 4.651 4.776 -7.301 1.00 93.31 217 GLN A O 1
ATOM 1762 N N . ALA A 1 218 ? 4.859 7.005 -7.205 1.00 92.56 218 ALA A N 1
ATOM 1763 C CA . ALA A 1 218 ? 6.260 7.048 -7.610 1.00 92.56 218 ALA A CA 1
ATOM 1764 C C . ALA A 1 218 ? 6.966 8.111 -6.776 1.00 92.56 218 ALA A C 1
ATOM 1766 O O . ALA A 1 218 ? 6.381 9.164 -6.526 1.00 92.56 218 ALA A O 1
ATOM 1767 N N . THR A 1 219 ? 8.184 7.815 -6.347 1.00 89.94 219 THR A N 1
ATOM 1768 C CA . THR A 1 219 ? 9.020 8.681 -5.514 1.00 89.94 219 THR A CA 1
ATOM 1769 C C . THR A 1 219 ? 10.472 8.567 -5.963 1.00 89.94 219 THR A C 1
ATOM 1771 O O . THR A 1 219 ? 10.855 7.566 -6.570 1.00 89.94 219 THR A O 1
ATOM 1774 N N . ARG A 1 220 ? 11.273 9.597 -5.678 1.00 87.50 220 ARG A N 1
ATOM 1775 C CA . ARG A 1 220 ? 12.716 9.595 -5.941 1.00 87.50 220 ARG A CA 1
ATOM 1776 C C . ARG A 1 220 ? 13.474 8.792 -4.888 1.00 87.50 220 ARG A C 1
ATOM 1778 O O . ARG A 1 220 ? 14.580 8.341 -5.160 1.00 87.50 220 ARG A O 1
ATOM 1785 N N . ASP A 1 221 ? 12.860 8.569 -3.728 1.00 80.06 221 ASP A N 1
ATOM 1786 C CA . ASP A 1 221 ? 13.432 7.743 -2.673 1.00 80.06 221 ASP A CA 1
ATOM 1787 C C . ASP A 1 221 ? 13.491 6.277 -3.126 1.00 80.06 221 ASP A C 1
ATOM 1789 O O . ASP A 1 221 ? 12.465 5.620 -3.301 1.00 80.06 221 ASP A O 1
ATOM 1793 N N . THR A 1 222 ? 14.698 5.763 -3.352 1.00 68.50 222 THR A N 1
ATOM 1794 C CA . THR A 1 222 ? 14.952 4.336 -3.602 1.00 68.50 222 THR A CA 1
ATOM 1795 C C . THR A 1 222 ? 15.082 3.545 -2.295 1.00 68.50 222 THR A C 1
ATOM 1797 O O . THR A 1 222 ? 14.984 2.320 -2.308 1.00 68.50 222 THR A O 1
ATOM 1800 N N . GLY A 1 223 ? 15.219 4.237 -1.158 1.00 63.31 223 GLY A N 1
ATOM 1801 C CA . GLY A 1 223 ? 15.286 3.718 0.206 1.00 63.31 223 GLY A CA 1
ATOM 1802 C C . GLY A 1 223 ? 13.926 3.606 0.899 1.00 63.31 223 GLY A C 1
ATOM 1803 O O . GLY A 1 223 ? 13.871 3.593 2.127 1.00 63.31 223 GLY A O 1
ATOM 1804 N N . ILE A 1 224 ? 12.825 3.464 0.146 1.00 64.62 224 ILE A N 1
ATOM 1805 C CA . ILE A 1 224 ? 11.491 3.150 0.705 1.00 64.62 224 ILE A CA 1
ATOM 1806 C C . ILE A 1 224 ? 11.576 1.946 1.657 1.00 64.62 224 ILE A C 1
ATOM 1808 O O . ILE A 1 224 ? 10.872 1.902 2.662 1.00 64.62 224 ILE A O 1
ATOM 1812 N N . ALA A 1 225 ? 12.473 1.002 1.348 1.00 52.75 225 ALA A N 1
ATOM 1813 C CA . ALA A 1 225 ? 12.740 -0.183 2.153 1.00 52.75 225 ALA A CA 1
ATOM 1814 C C . ALA A 1 225 ? 13.442 0.099 3.501 1.00 52.75 225 ALA A C 1
ATOM 1816 O O . ALA A 1 225 ? 13.385 -0.702 4.423 1.00 52.75 225 ALA A O 1
ATOM 1817 N N . SER A 1 226 ? 14.132 1.232 3.628 1.00 44.59 226 SER A N 1
ATOM 1818 C CA . SER A 1 226 ? 14.939 1.584 4.804 1.00 44.59 226 SER A CA 1
ATOM 1819 C C . SER A 1 226 ? 14.219 2.548 5.754 1.00 44.59 226 SER A C 1
ATOM 1821 O O . SER A 1 226 ? 14.678 2.759 6.873 1.00 44.59 226 SER A O 1
ATOM 1823 N N . ARG A 1 227 ? 13.110 3.164 5.314 1.00 49.31 227 ARG A N 1
ATOM 1824 C CA . ARG A 1 227 ? 12.413 4.258 6.022 1.00 49.31 227 ARG A CA 1
ATOM 1825 C C . ARG A 1 227 ? 10.928 3.998 6.289 1.00 49.31 227 ARG A C 1
ATOM 1827 O O . ARG A 1 227 ? 10.233 4.885 6.770 1.00 49.31 227 ARG A O 1
ATOM 1834 N N . SER A 1 228 ? 10.416 2.799 6.014 1.00 52.53 228 SER A N 1
ATOM 1835 C CA . SER A 1 228 ? 8.981 2.486 6.116 1.00 52.53 228 SER A CA 1
ATOM 1836 C C . SER A 1 228 ? 8.429 2.318 7.533 1.00 52.53 228 SER A C 1
ATOM 1838 O O . SER A 1 228 ? 7.295 1.861 7.676 1.00 52.53 228 SER A O 1
ATOM 1840 N N . ARG A 1 229 ? 9.173 2.697 8.577 1.00 48.62 229 ARG A N 1
ATOM 1841 C CA . ARG A 1 229 ? 8.609 2.799 9.925 1.00 48.62 229 ARG A CA 1
ATOM 1842 C C . ARG A 1 229 ? 7.782 4.075 10.009 1.00 48.62 229 ARG A C 1
ATOM 1844 O O . ARG A 1 229 ? 8.328 5.161 10.167 1.00 48.62 229 ARG A O 1
ATOM 1851 N N . LEU A 1 230 ? 6.466 3.939 9.896 1.00 50.22 230 LEU A N 1
ATOM 1852 C CA . LEU A 1 230 ? 5.557 5.021 10.264 1.00 50.22 230 LEU A CA 1
ATOM 1853 C C . LEU A 1 230 ? 5.382 5.016 11.774 1.00 50.22 230 LEU A C 1
ATOM 1855 O O . LEU A 1 230 ? 4.564 4.266 12.295 1.00 50.22 230 LEU A O 1
ATOM 1859 N N . THR A 1 231 ? 6.154 5.830 12.479 1.00 41.00 231 THR A N 1
ATOM 1860 C CA . THR A 1 231 ? 5.842 6.149 13.873 1.00 41.00 231 THR A CA 1
ATOM 1861 C C . THR A 1 231 ? 4.489 6.859 13.945 1.00 41.00 231 THR A C 1
ATOM 1863 O O . THR A 1 231 ? 4.181 7.661 13.060 1.00 41.00 231 THR A O 1
ATOM 1866 N N . ARG A 1 232 ? 3.690 6.496 14.960 1.00 47.03 232 ARG A N 1
ATOM 1867 C CA . ARG A 1 232 ? 2.471 7.219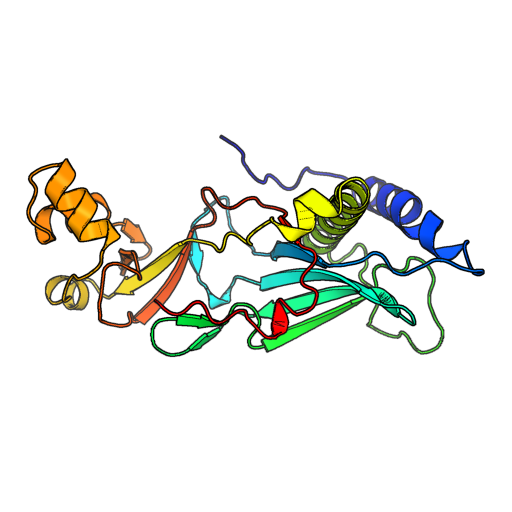 15.350 1.00 47.03 232 ARG A CA 1
ATOM 1868 C C . ARG A 1 232 ? 2.770 8.699 15.572 1.00 47.03 232 ARG A C 1
ATOM 1870 O O . ARG A 1 232 ? 3.903 8.989 16.022 1.00 47.03 232 ARG A O 1
#

Foldseek 3Di:
DDQPPVPVCDLVNLVVLLCVQQVVVVPCPDDDDWQFFKKKFKDADDPRALKFFLQRIWIWIWGQDPVQGIKIWIARWDDDDLWIQNRPGTPAIAHSHPDDDVPCPPRHDGSVPVVVSVLSSVQSVVSVVCSVPQVVQAVDDADFFFKKAKAAPVVVVVWDWAAPVLVVVCVVVVHDSVVSQVVQWDADPNITITGSRGTDDHHPGMMTRCPPHDRMGTHSDPVCNVPRTDDD

Radius of gyration: 20.26 Å; chains: 1; bounding box: 44×39×54 Å

Sequence (232 aa):
MTTTTFSKTSSASLRRRWRRQIGVHAFSRYERHPREGAALGFHYHTNGSKLVPLHRLTTVIVLDEPDRGVQLVGYRPRLAGNSVDWTAEVVMLKSLSSCPRPYARGRRLDSRWRSLLELALRLDHRLQQAQRHLRRMEHTTIRWPRLWSAFSLEAAEHITVRGEELSALCGKFGLPPKAMLIKFKRLVGGQVLLPADWIEEQGDSMWVELSGVPPRQATRDTGIASRSRLTR

Organism: NCBI:txid2650471